Protein AF-0000000073246817 (afdb_homodimer)

Nearest PDB structures (foldseek):
  3er7-assembly1_A  TM=7.459E-01  e=1.879E-04  Exiguobacterium sibiricum 255-15
  7f11-assembly1_B  TM=6.921E-01  e=1.665E-04  Aspergillus novofumigatus
  2qiy-assembly1_B  TM=5.919E-01  e=1.767E-03  Saccharomyces cerevisiae
  2qiy-assembly1_A  TM=5.683E-01  e=2.119E-03  Saccharomyces cerevisiae
  3cnx-assembly1_A  TM=6.221E-01  e=4.126E-03  Streptomyces avermitilis

Radius of gyration: 20.11 Å; Cα contacts (8 Å, |Δi|>4): 602; chains: 2; bounding box: 60×55×41 Å

pLDDT: mean 91.91, std 15.13, range [25.8, 98.94]

Solvent-accessible surface area (backbone atoms only — not comparable to full-atom values): 16255 Å² total; per-residue (Å²): 124,82,77,72,72,47,67,65,56,51,51,49,52,52,52,57,52,50,43,71,45,48,70,82,54,52,72,64,56,46,52,58,54,36,64,52,37,31,72,79,14,41,32,24,89,87,9,47,79,46,65,89,66,54,26,53,20,40,65,32,41,44,51,54,47,56,59,46,25,67,46,34,36,50,65,41,86,36,79,74,47,72,50,69,39,73,88,75,28,34,38,40,36,35,32,47,23,30,33,33,41,70,95,40,79,43,74,74,41,56,36,34,37,45,38,31,36,46,96,89,68,24,32,39,35,40,41,29,27,28,48,57,63,66,59,51,51,47,46,20,70,74,68,64,50,47,88,57,51,52,29,72,126,125,84,77,74,72,48,67,66,57,53,51,50,52,51,52,56,51,48,44,71,46,49,69,83,53,53,72,65,58,43,52,58,54,36,64,53,36,33,72,78,14,40,33,24,90,87,10,47,79,47,66,90,66,54,26,54,21,39,66,32,40,44,52,53,48,57,59,45,27,68,46,34,36,48,65,40,87,35,79,74,47,72,49,69,39,74,90,74,28,36,36,41,37,36,32,47,22,32,33,34,41,70,94,40,78,43,75,74,41,55,34,36,37,45,35,30,35,46,94,87,67,24,32,39,34,41,41,28,27,28,48,58,60,65,59,50,51,48,47,20,71,75,68,64,51,46,86,57,52,52,28,73,126

InterPro domains:
  IPR032710 NTF2-like domain superfamily [SSF54427] (6-129)

Foldseek 3Di:
DPPPQFLVNLVVVLVVLQLPDALPDDPVSLVVSLVLADQQAWADPVACVVVVDTQGGSVSVSVVSNVCRVFKGFNFWAWPDKDDDRVQQKIKTWTQTWMDGPPDIDGGFTKMWIWGADPVNHTRYIHIHGDCVVSQVVNCVVPVDHPCNPVDD/DPPPQFLVNLVVVLVVLQLPDALPDDPVSLVVSLVLADQQAWADPVACVVVVDTQGGSVSVSVVSNVCRVFKGFNFWAWPDKDDDRVQQKIKTWTQTWMDGPPDIDGGFTKMWIWGADPVNHTRYIHIHGDCVVSQVSNCVVPVDHPCNPVDD

Secondary structure (DSSP, 8-state):
------HHHHHHHHHHHHHH--TT--HHHHHHHHTTEEEEEEEETT-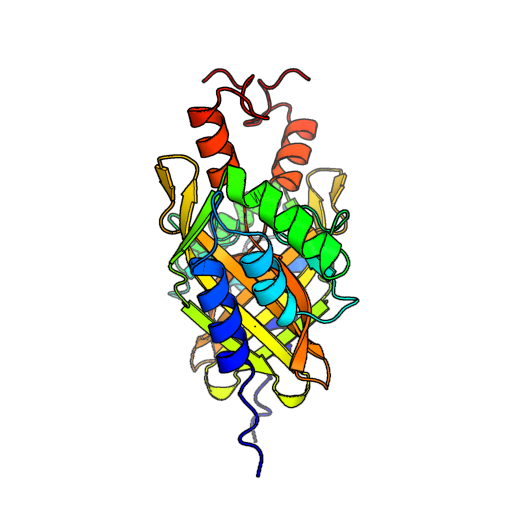GGGTTS-EEHHHHHHHHHHHHHTTEEEEE--EEEEEEETTTTEEEEEEEEEEEETTEEEEEEEEEEEEEE-TTS-EEEEEEE---HHHHHHHHHHHS-STTTT---/------HHHHHHHHHHHHHT--TT--HHHHHHHHTTEEEEEEEETT-GGGTTS-EEHHHHHHHHHHHHHTTEEEEE--EEEEEEETTTTEEEEEEEEEEEETTEEEEEEEEEEEEEE-TTS-EEEEEEE---HHHHHHHHHHHS-STTTT---

Structure (mmCIF, N/CA/C/O backbone):
data_AF-0000000073246817-model_v1
#
loop_
_entity.id
_entity.type
_entity.pdbx_description
1 polymer 'Chromosome 2, complete genome'
#
loop_
_atom_site.group_PDB
_atom_site.id
_atom_site.type_symbol
_atom_site.label_atom_id
_atom_site.label_alt_id
_atom_site.label_comp_id
_atom_site.label_asym_id
_atom_site.label_entity_id
_atom_site.label_seq_id
_atom_site.pdbx_PDB_ins_code
_atom_site.Cartn_x
_atom_site.Cartn_y
_atom_site.Cartn_z
_atom_site.occupancy
_atom_site.B_iso_or_equiv
_atom_site.auth_seq_id
_atom_site.auth_comp_id
_atom_site.auth_asym_id
_atom_site.auth_atom_id
_atom_site.pdbx_PDB_model_num
ATOM 1 N N . MET A 1 1 ? -30.891 -19.141 -4.414 1 30.67 1 MET A N 1
ATOM 2 C CA . MET A 1 1 ? -30.25 -17.844 -4.359 1 30.67 1 MET A CA 1
ATOM 3 C C . MET A 1 1 ? -28.734 -17.969 -4.41 1 30.67 1 MET A C 1
ATOM 5 O O . MET A 1 1 ? -28.125 -18.625 -3.559 1 30.67 1 MET A O 1
ATOM 9 N N . ALA A 1 2 ? -28.094 -18.094 -5.449 1 38.22 2 ALA A N 1
ATOM 10 C CA . ALA A 1 2 ? -26.688 -18.484 -5.59 1 38.22 2 ALA A CA 1
ATOM 11 C C . ALA A 1 2 ? -25.812 -17.766 -4.566 1 38.22 2 ALA A C 1
ATOM 13 O O . ALA A 1 2 ? -25.922 -16.547 -4.402 1 38.22 2 ALA A O 1
ATOM 14 N N . TYR A 1 3 ? -25.594 -18.219 -3.395 1 45.03 3 TYR A N 1
ATOM 15 C CA . TYR A 1 3 ? -24.812 -17.719 -2.277 1 45.03 3 TYR A CA 1
ATOM 16 C C . TYR A 1 3 ? -23.562 -16.984 -2.773 1 45.03 3 TYR A C 1
ATOM 18 O O . TYR A 1 3 ? -22.641 -17.609 -3.285 1 45.03 3 TYR A O 1
ATOM 26 N N . LEU A 1 4 ? -23.781 -15.75 -3.367 1 59.66 4 LEU A N 1
ATOM 27 C CA . LEU A 1 4 ? -22.766 -14.93 -4.012 1 59.66 4 LEU A CA 1
ATOM 28 C C . LEU A 1 4 ? -21.531 -14.812 -3.125 1 59.66 4 LEU A C 1
ATOM 30 O O . LEU A 1 4 ? -21.625 -14.398 -1.967 1 59.66 4 LEU A O 1
ATOM 34 N N . THR A 1 5 ? -20.547 -15.688 -3.293 1 84.81 5 THR A N 1
ATOM 35 C CA . THR A 1 5 ? -19.266 -15.648 -2.592 1 84.81 5 THR A CA 1
ATOM 36 C C . THR A 1 5 ? -18.781 -14.219 -2.432 1 84.81 5 THR A C 1
ATOM 38 O O . THR A 1 5 ? -18.812 -13.438 -3.385 1 84.81 5 THR A O 1
ATOM 41 N N . THR A 1 6 ? -18.734 -13.766 -1.125 1 93.88 6 THR A N 1
ATOM 42 C CA . THR A 1 6 ? -18.25 -12.422 -0.843 1 93.88 6 THR A CA 1
ATOM 43 C C . THR A 1 6 ? -16.906 -12.18 -1.503 1 93.88 6 THR A C 1
ATOM 45 O O . THR A 1 6 ? -16.203 -13.133 -1.867 1 93.88 6 THR A O 1
ATOM 48 N N . LEU A 1 7 ? -16.641 -11.023 -1.769 1 97.06 7 LEU A N 1
ATOM 49 C CA . LEU A 1 7 ? -15.328 -10.672 -2.295 1 97.06 7 LEU A CA 1
ATOM 50 C C . LEU A 1 7 ? -14.219 -11.172 -1.376 1 97.06 7 LEU A C 1
ATOM 52 O O . LEU A 1 7 ? -13.164 -11.609 -1.847 1 97.06 7 LEU A O 1
ATOM 56 N N . GLU A 1 8 ? -14.484 -11.133 -0.105 1 96.81 8 GLU A N 1
ATOM 57 C CA . GLU A 1 8 ? -13.523 -11.633 0.868 1 96.81 8 GLU A CA 1
ATOM 58 C C . GLU A 1 8 ? -13.234 -13.117 0.646 1 96.81 8 GLU A C 1
ATOM 60 O O . GLU A 1 8 ? -12.078 -13.539 0.638 1 96.81 8 GLU A O 1
ATOM 65 N N . ALA A 1 9 ? -14.266 -13.812 0.495 1 96.94 9 ALA A N 1
ATOM 66 C CA . ALA A 1 9 ? -14.109 -15.25 0.273 1 96.94 9 ALA A CA 1
ATOM 67 C C . ALA A 1 9 ? -13.375 -15.523 -1.033 1 96.94 9 ALA A C 1
ATOM 69 O O . ALA A 1 9 ? -12.555 -16.438 -1.109 1 96.94 9 ALA A O 1
ATOM 70 N N . ARG A 1 10 ? -13.664 -14.797 -2.029 1 97.44 10 ARG A N 1
ATOM 71 C CA . ARG A 1 10 ? -12.992 -14.953 -3.314 1 97.44 10 ARG A CA 1
ATOM 72 C C . ARG A 1 10 ? -11.5 -14.641 -3.195 1 97.44 10 ARG A C 1
ATOM 74 O O . ARG A 1 10 ? -10.664 -15.375 -3.721 1 97.44 10 ARG A O 1
ATOM 81 N N . LEU A 1 11 ? -11.211 -13.586 -2.502 1 98.38 11 LEU A N 1
ATOM 82 C CA . LEU A 1 11 ? -9.805 -13.227 -2.318 1 98.38 11 LEU A CA 1
ATOM 83 C C . LEU A 1 11 ? -9.086 -14.273 -1.475 1 98.38 11 LEU A C 1
ATOM 85 O O . LEU A 1 11 ? -7.926 -14.594 -1.735 1 98.38 11 LEU A O 1
ATOM 89 N N . ASP A 1 12 ? -9.797 -14.773 -0.484 1 97.88 12 ASP A N 1
ATOM 90 C CA . ASP A 1 12 ? -9.219 -15.836 0.332 1 97.88 12 ASP A CA 1
ATOM 91 C C . ASP A 1 12 ? -8.852 -17.047 -0.524 1 97.88 12 ASP A C 1
ATOM 93 O O . ASP A 1 12 ? -7.785 -17.641 -0.334 1 97.88 12 ASP A O 1
ATOM 97 N N . ALA A 1 13 ? -9.695 -17.375 -1.454 1 98 13 ALA A N 1
ATOM 98 C CA . ALA A 1 13 ? -9.43 -18.5 -2.342 1 98 13 ALA A CA 1
ATOM 99 C C . ALA A 1 13 ? -8.203 -18.25 -3.207 1 98 13 ALA A C 1
ATOM 101 O O . ALA A 1 13 ? -7.387 -19.141 -3.43 1 98 13 ALA A O 1
ATOM 102 N N . VAL A 1 14 ? -8.047 -17.078 -3.643 1 98.5 14 VAL A N 1
ATOM 103 C CA . VAL A 1 14 ? -6.906 -16.688 -4.469 1 98.5 14 VAL A CA 1
ATOM 104 C C . VAL A 1 14 ? -5.609 -16.859 -3.678 1 98.5 14 VAL A C 1
ATOM 106 O O . VAL A 1 14 ? -4.652 -17.453 -4.168 1 98.5 14 VAL A O 1
ATOM 109 N N . TYR A 1 15 ? -5.59 -16.344 -2.512 1 98.62 15 TYR A N 1
ATOM 110 C CA . TYR A 1 15 ? -4.371 -16.391 -1.717 1 98.62 15 TYR A CA 1
ATOM 111 C C . TYR A 1 15 ? -4.082 -17.812 -1.247 1 98.62 15 TYR A C 1
ATOM 113 O O . TYR A 1 15 ? -2.922 -18.219 -1.126 1 98.62 15 TYR A O 1
ATOM 121 N N . SER A 1 16 ? -5.145 -18.578 -0.973 1 98.38 16 SER A N 1
ATOM 122 C CA . SER A 1 16 ? -4.941 -19.984 -0.65 1 98.38 16 SER A CA 1
ATOM 123 C C . SER A 1 16 ? -4.254 -20.719 -1.795 1 98.38 16 SER A C 1
ATOM 125 O O . SER A 1 16 ? -3.34 -21.516 -1.568 1 98.38 16 SER A O 1
ATOM 127 N N . ALA A 1 17 ? -4.656 -20.469 -2.959 1 98.5 17 ALA A N 1
ATOM 128 C CA . ALA A 1 17 ? -4.016 -21.062 -4.133 1 98.5 17 ALA A CA 1
ATOM 129 C C . ALA A 1 17 ? -2.58 -20.562 -4.281 1 98.5 17 ALA A C 1
ATOM 131 O O . ALA A 1 17 ? -1.673 -21.344 -4.574 1 98.5 17 ALA A O 1
ATOM 132 N N . LEU A 1 18 ? -2.377 -19.312 -4.062 1 98.56 18 LEU A N 1
ATOM 133 C CA . LEU A 1 18 ? -1.049 -18.719 -4.199 1 98.56 18 LEU A CA 1
ATOM 134 C C . LEU A 1 18 ? -0.068 -19.359 -3.221 1 98.56 18 LEU A C 1
ATOM 136 O O . LEU A 1 18 ? 1.097 -19.578 -3.559 1 98.56 18 LEU A O 1
ATOM 140 N N . GLU A 1 19 ? -0.487 -19.656 -2.061 1 98.25 19 GLU A N 1
ATOM 141 C CA . GLU A 1 19 ? 0.352 -20.234 -1.015 1 98.25 19 GLU A CA 1
ATOM 142 C C . GLU A 1 19 ? 0.849 -21.625 -1.408 1 98.25 19 GLU A C 1
ATOM 144 O O . GLU A 1 19 ? 1.835 -22.125 -0.856 1 98.25 19 GLU A O 1
ATOM 149 N N . THR A 1 20 ? 0.162 -22.219 -2.352 1 97.81 20 THR A N 1
ATOM 150 C CA . THR A 1 20 ? 0.547 -23.562 -2.744 1 97.81 20 THR A CA 1
ATOM 151 C C . THR A 1 20 ? 1.563 -23.531 -3.883 1 97.81 20 THR A C 1
ATOM 153 O O . THR A 1 20 ? 2.168 -24.547 -4.215 1 97.81 20 THR A O 1
ATOM 156 N N . LEU A 1 21 ? 1.771 -22.406 -4.43 1 98.12 21 LEU A N 1
ATOM 157 C CA . LEU A 1 21 ? 2.656 -22.312 -5.586 1 98.12 21 LEU A CA 1
ATOM 158 C C . LEU A 1 21 ? 4.102 -22.109 -5.145 1 98.12 21 LEU A C 1
ATOM 160 O O . LEU A 1 21 ? 4.363 -21.422 -4.16 1 98.12 21 LEU A O 1
ATOM 164 N N . GLY A 1 22 ? 4.961 -22.688 -5.875 1 95.31 22 GLY A N 1
ATOM 165 C CA . GLY A 1 22 ? 6.398 -22.562 -5.699 1 95.31 22 GLY A CA 1
ATOM 166 C C . GLY A 1 22 ? 7.176 -22.781 -6.984 1 95.31 22 GLY A C 1
ATOM 167 O O . GLY A 1 22 ? 6.586 -22.906 -8.062 1 95.31 22 GLY A O 1
ATOM 168 N N . PRO A 1 23 ? 8.477 -22.75 -6.82 1 91.69 23 PRO A N 1
ATOM 169 C CA . PRO A 1 23 ? 9.328 -22.891 -8 1 91.69 23 PRO A CA 1
ATOM 170 C C . PRO A 1 23 ? 9.148 -24.25 -8.695 1 91.69 23 PRO A C 1
ATOM 172 O O . PRO A 1 23 ? 9.398 -24.359 -9.898 1 91.69 23 PRO A O 1
ATOM 175 N N . ASP A 1 24 ? 8.68 -25.234 -7.996 1 94.44 24 ASP A N 1
ATOM 176 C CA . ASP A 1 24 ? 8.578 -26.578 -8.539 1 94.44 24 ASP A CA 1
ATOM 177 C C . ASP A 1 24 ? 7.145 -26.906 -8.953 1 94.44 24 ASP A C 1
ATOM 179 O O . ASP A 1 24 ? 6.828 -28.047 -9.273 1 94.44 24 ASP A O 1
ATOM 183 N N . SER A 1 25 ? 6.344 -25.906 -8.938 1 97.38 25 SER A N 1
ATOM 184 C CA . SER A 1 25 ? 4.957 -26.141 -9.32 1 97.38 25 SER A CA 1
ATOM 185 C C . SER A 1 25 ? 4.84 -26.484 -10.805 1 97.38 25 SER A C 1
ATOM 187 O O . SER A 1 25 ? 5.625 -26 -11.625 1 97.38 25 SER A O 1
ATOM 189 N N . LEU A 1 26 ? 3.803 -27.25 -11.125 1 97.44 26 LEU A N 1
ATOM 190 C CA . LEU A 1 26 ? 3.564 -27.672 -12.5 1 97.44 26 LEU A CA 1
ATOM 191 C C . LEU A 1 26 ? 2.822 -26.594 -13.281 1 97.44 26 LEU A C 1
ATOM 193 O O . LEU A 1 26 ? 2.156 -25.75 -12.688 1 97.44 26 LEU A O 1
ATOM 197 N N . ALA A 1 27 ? 2.896 -26.719 -14.562 1 97 27 ALA A N 1
ATOM 198 C CA . ALA A 1 27 ? 2.223 -25.766 -15.445 1 97 27 ALA A CA 1
ATOM 199 C C . ALA A 1 27 ? 0.727 -25.703 -15.156 1 97 27 ALA A C 1
ATOM 201 O O . ALA A 1 27 ? 0.122 -24.641 -15.164 1 97 27 ALA A O 1
ATOM 202 N N . GLU A 1 28 ? 0.199 -26.812 -14.875 1 97.81 28 GLU A N 1
ATOM 203 C CA . GLU A 1 28 ? -1.232 -26.906 -14.609 1 97.81 28 GLU A CA 1
ATOM 204 C C . GLU A 1 28 ? -1.616 -26.125 -13.359 1 97.81 28 GLU A C 1
ATOM 206 O O . GLU A 1 28 ? -2.711 -25.562 -13.281 1 97.81 28 GLU A O 1
ATOM 211 N N . ASP A 1 29 ? -0.739 -26.156 -12.375 1 98.38 29 ASP A N 1
ATOM 212 C CA . ASP A 1 29 ? -1 -25.406 -11.148 1 98.38 29 ASP A CA 1
ATOM 213 C C . ASP A 1 29 ? -1.133 -23.922 -11.438 1 98.38 29 ASP A C 1
ATOM 215 O O . ASP A 1 29 ? -1.986 -23.25 -10.859 1 98.38 29 ASP A O 1
ATOM 219 N N . PHE A 1 30 ? -0.32 -23.438 -12.352 1 98.44 30 PHE A N 1
ATOM 220 C CA . PHE A 1 30 ? -0.353 -22.031 -12.711 1 98.44 30 PHE A CA 1
ATOM 221 C C . PHE A 1 30 ? -1.614 -21.703 -13.5 1 98.44 30 PHE A C 1
ATOM 223 O O . PHE A 1 30 ? -2.205 -20.625 -13.32 1 98.44 30 PHE A O 1
ATOM 230 N N . VAL A 1 31 ? -1.975 -22.562 -14.344 1 98.38 31 VAL A N 1
ATOM 231 C CA . VAL A 1 31 ? -3.203 -22.375 -15.109 1 98.38 31 VAL A CA 1
ATOM 232 C C . VAL A 1 31 ? -4.398 -22.312 -14.164 1 98.38 31 VAL A C 1
ATOM 234 O O . VAL A 1 31 ? -5.285 -21.469 -14.32 1 98.38 31 VAL A O 1
ATOM 237 N N . ASN A 1 32 ? -4.41 -23.219 -13.211 1 98.38 32 ASN A N 1
ATOM 238 C CA . ASN A 1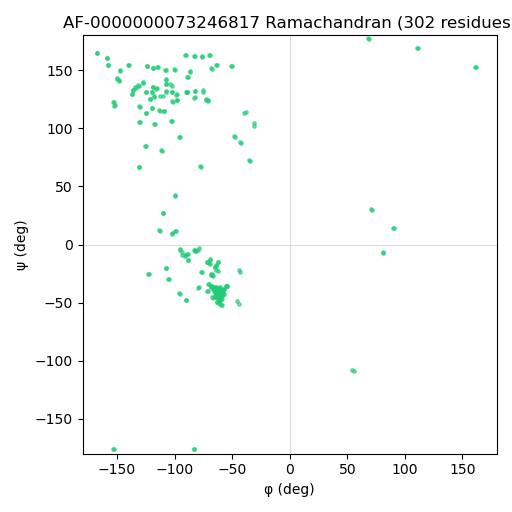 32 ? -5.473 -23.219 -12.211 1 98.38 32 ASN A CA 1
ATOM 239 C C . ASN A 1 32 ? -5.512 -21.906 -11.43 1 98.38 32 ASN A C 1
ATOM 241 O O . ASN A 1 32 ? -6.586 -21.359 -11.188 1 98.38 32 ASN A O 1
ATOM 245 N N . PHE A 1 33 ? -4.371 -21.484 -11.055 1 98.81 33 PHE A N 1
ATOM 246 C CA . PHE A 1 33 ? -4.309 -20.219 -10.352 1 98.81 33 PHE A CA 1
ATOM 247 C C . PHE A 1 33 ? -4.824 -19.078 -11.242 1 98.81 33 PHE A C 1
ATOM 249 O O . PHE A 1 33 ? -5.613 -18.25 -10.797 1 98.81 33 PHE A O 1
ATOM 256 N N . ALA A 1 34 ? -4.391 -19.062 -12.445 1 98.75 34 ALA A N 1
ATOM 257 C CA . ALA A 1 34 ? -4.75 -18 -13.383 1 98.75 34 ALA A CA 1
ATOM 258 C C . ALA A 1 34 ? -6.25 -18 -13.664 1 98.75 34 ALA A C 1
ATOM 260 O O . ALA A 1 34 ? -6.801 -17 -14.141 1 98.75 34 ALA A O 1
ATOM 261 N N . SER A 1 35 ? -6.902 -19.062 -13.383 1 98.5 35 SER A N 1
ATOM 262 C CA . SER A 1 35 ? -8.328 -19.188 -13.648 1 98.5 35 SER A CA 1
ATOM 263 C C . SER A 1 35 ? -9.148 -18.281 -12.727 1 98.5 35 SER A C 1
ATOM 265 O O . SER A 1 35 ? -10.328 -18.047 -12.969 1 98.5 35 SER A O 1
ATOM 267 N N . PHE A 1 36 ? -8.57 -17.797 -11.648 1 98.75 36 PHE A N 1
ATOM 268 C CA . PHE A 1 36 ? -9.227 -16.828 -10.789 1 98.75 36 PHE A CA 1
ATOM 269 C C . PHE A 1 36 ? -9.305 -15.461 -11.469 1 98.75 36 PHE A C 1
ATOM 271 O O . PHE A 1 36 ? -10.039 -14.578 -11.023 1 98.75 36 PHE A O 1
ATOM 278 N N . PHE A 1 37 ? -8.531 -15.258 -12.555 1 98.81 37 PHE A N 1
ATOM 279 C CA . PHE A 1 37 ? -8.375 -13.969 -13.219 1 98.81 37 PHE A CA 1
ATOM 280 C C . PHE A 1 37 ? -9.094 -13.961 -14.555 1 98.81 37 PHE A C 1
ATOM 282 O O . PHE A 1 37 ? -9.242 -15.008 -15.195 1 98.81 37 PHE A O 1
ATOM 289 N N . SER A 1 38 ? -9.555 -12.82 -14.953 1 98.69 38 SER A N 1
ATOM 290 C CA . SER A 1 38 ? -10.133 -12.648 -16.281 1 98.69 38 SER A CA 1
ATOM 291 C C . SER A 1 38 ? -9.055 -12.75 -17.359 1 98.69 38 SER A C 1
ATOM 293 O O . SER A 1 38 ? -7.867 -12.586 -17.078 1 98.69 38 SER A O 1
ATOM 295 N N . GLU A 1 39 ? -9.414 -12.945 -18.562 1 98.25 39 GLU A N 1
ATOM 296 C CA . GLU A 1 39 ? -8.484 -13.117 -19.672 1 98.25 39 GLU A CA 1
ATOM 297 C C . GLU A 1 39 ? -7.727 -11.82 -19.969 1 98.25 39 GLU A C 1
ATOM 299 O O . GLU A 1 39 ? -6.59 -11.859 -20.438 1 98.25 39 GLU A O 1
ATOM 304 N N . ASP A 1 40 ? -8.336 -10.703 -19.625 1 97.94 40 ASP A N 1
ATOM 305 C CA . ASP A 1 40 ? -7.719 -9.398 -19.891 1 97.94 40 ASP A CA 1
ATOM 306 C C . ASP A 1 40 ? -7.285 -8.727 -18.594 1 97.94 40 ASP A C 1
ATOM 308 O O . ASP A 1 40 ? -7.309 -7.5 -18.484 1 97.94 40 ASP A O 1
ATOM 312 N N . CYS A 1 41 ? -7.008 -9.508 -17.609 1 98.75 41 CYS A N 1
ATOM 313 C CA . CYS A 1 41 ? -6.625 -8.969 -16.312 1 98.75 41 CYS A CA 1
ATOM 314 C C . CYS A 1 41 ? -5.316 -8.195 -16.406 1 98.75 41 CYS A C 1
ATOM 316 O O . CYS A 1 41 ? -4.543 -8.391 -17.344 1 98.75 41 CYS A O 1
ATOM 318 N N . ILE A 1 42 ? -5.129 -7.246 -15.492 1 98.81 42 ILE A N 1
ATOM 319 C CA . ILE A 1 42 ? -3.885 -6.52 -15.273 1 98.81 42 ILE A CA 1
ATOM 320 C C . ILE A 1 42 ? -3.418 -6.727 -13.828 1 98.81 42 ILE A C 1
ATOM 322 O O . ILE A 1 42 ? -4.176 -6.492 -12.891 1 98.81 42 ILE A O 1
ATOM 326 N N . ALA A 1 43 ? -2.172 -7.203 -13.688 1 98.75 43 ALA A N 1
ATOM 327 C CA . ALA A 1 43 ? -1.672 -7.5 -12.352 1 98.75 43 ALA A CA 1
ATOM 328 C C . ALA A 1 43 ? -0.292 -6.887 -12.133 1 98.75 43 ALA A C 1
ATOM 330 O O . ALA A 1 43 ? 0.55 -6.898 -13.031 1 98.75 43 ALA A O 1
ATOM 331 N N . TYR A 1 44 ? -0.124 -6.305 -10.961 1 97.94 44 TYR A N 1
ATOM 332 C CA . TYR A 1 44 ? 1.146 -5.742 -10.516 1 97.94 44 TYR A CA 1
ATOM 333 C C . TYR A 1 44 ? 1.736 -6.566 -9.375 1 97.94 44 TYR A C 1
ATOM 335 O O . TYR A 1 44 ? 1.714 -6.145 -8.219 1 97.94 44 TYR A O 1
ATOM 343 N N . LEU A 1 45 ? 2.371 -7.648 -9.711 1 95.88 45 LEU A N 1
ATOM 344 C CA . LEU A 1 45 ? 2.766 -8.664 -8.742 1 95.88 45 LEU A CA 1
ATOM 345 C C . LEU A 1 45 ? 3.986 -8.211 -7.945 1 95.88 45 LEU A C 1
ATOM 347 O O . LEU A 1 45 ? 4.223 -8.688 -6.836 1 95.88 45 LEU A O 1
ATOM 351 N N . ARG A 1 46 ? 4.785 -7.328 -8.453 1 92.69 46 ARG A N 1
ATOM 352 C CA . ARG A 1 46 ? 5.973 -6.832 -7.762 1 92.69 46 ARG A CA 1
ATOM 353 C C . ARG A 1 46 ? 5.672 -5.535 -7.02 1 92.69 46 ARG A C 1
ATOM 355 O O . ARG A 1 46 ? 6.535 -5 -6.32 1 92.69 46 ARG A O 1
ATOM 362 N N . GLY A 1 47 ? 4.496 -5.094 -7.199 1 94.75 47 GLY A N 1
ATOM 363 C CA . GLY A 1 47 ? 4.098 -3.854 -6.555 1 94.75 47 GLY A CA 1
ATOM 364 C C . GLY A 1 47 ? 3.906 -2.709 -7.531 1 94.75 47 GLY A C 1
ATOM 365 O O . GLY A 1 47 ? 4.375 -2.773 -8.672 1 94.75 47 GLY A O 1
ATOM 366 N N . MET A 1 48 ? 3.361 -1.661 -7.09 1 95.19 48 MET A N 1
ATOM 367 C CA . MET A 1 48 ? 2.982 -0.517 -7.914 1 95.19 48 MET A CA 1
ATOM 368 C C . MET A 1 48 ? 4.184 0.386 -8.172 1 95.19 48 MET A C 1
ATOM 370 O O . MET A 1 48 ? 4.086 1.346 -8.938 1 95.19 48 MET A O 1
ATOM 374 N N . ARG A 1 49 ? 5.242 0.025 -7.523 1 89.38 49 ARG A N 1
ATOM 375 C CA . ARG A 1 49 ? 6.488 0.656 -7.957 1 89.38 49 ARG A CA 1
ATOM 376 C C . ARG A 1 49 ? 6.723 0.437 -9.445 1 89.38 49 ARG A C 1
ATOM 378 O O . ARG A 1 49 ? 7.234 1.322 -10.133 1 89.38 49 ARG A O 1
ATOM 385 N N . ASP A 1 50 ? 6.344 -0.693 -9.914 1 90.88 50 ASP A N 1
ATOM 386 C CA . ASP A 1 50 ? 6.52 -1.083 -11.312 1 90.88 50 ASP A CA 1
ATOM 387 C C . ASP A 1 50 ? 5.227 -0.897 -12.102 1 90.88 50 ASP A C 1
ATOM 389 O O . ASP A 1 50 ? 4.859 -1.748 -12.914 1 90.88 50 ASP A O 1
ATOM 393 N N . HIS A 1 51 ? 4.539 0.165 -11.875 1 93.94 51 HIS A N 1
ATOM 394 C CA . HIS A 1 51 ? 3.229 0.414 -12.461 1 93.94 51 HIS A CA 1
ATOM 395 C C . HIS A 1 51 ? 3.309 0.484 -13.984 1 93.94 51 HIS A C 1
ATOM 397 O O . HIS A 1 51 ? 2.295 0.348 -14.672 1 93.94 51 HIS A O 1
ATOM 403 N N . LYS A 1 52 ? 4.484 0.631 -14.539 1 94.12 52 LYS A N 1
ATOM 404 C CA . LYS A 1 52 ? 4.621 0.777 -15.984 1 94.12 52 LYS A CA 1
ATOM 405 C C . LYS A 1 52 ? 4.746 -0.584 -16.672 1 94.12 52 LYS A C 1
ATOM 407 O O . LYS A 1 52 ? 4.629 -0.686 -17.891 1 94.12 52 LYS A O 1
ATOM 412 N N . THR A 1 53 ? 4.988 -1.596 -15.883 1 94.69 53 THR A N 1
ATOM 413 C CA . THR A 1 53 ? 5.219 -2.908 -16.484 1 94.69 53 THR A CA 1
ATOM 414 C C . THR A 1 53 ? 4.363 -3.971 -15.789 1 94.69 53 THR A C 1
ATOM 416 O O . THR A 1 53 ? 4.891 -4.918 -15.211 1 94.69 53 THR A O 1
ATOM 419 N N . PRO A 1 54 ? 3.105 -3.906 -15.922 1 97.44 54 PRO A N 1
ATOM 420 C CA . PRO A 1 54 ? 2.219 -4.918 -15.344 1 97.44 54 PRO A CA 1
ATOM 421 C C . PRO A 1 54 ? 2.209 -6.219 -16.141 1 97.44 54 PRO A C 1
ATOM 423 O O . PRO A 1 54 ? 2.746 -6.273 -17.25 1 97.44 54 PRO A O 1
ATOM 426 N N . ALA A 1 55 ? 1.732 -7.293 -15.5 1 98.06 55 ALA A N 1
ATOM 427 C CA . ALA A 1 55 ? 1.336 -8.492 -16.219 1 98.06 55 ALA A CA 1
ATOM 428 C C . ALA A 1 55 ? -0.009 -8.297 -16.922 1 98.06 55 ALA A C 1
ATOM 430 O O . ALA A 1 55 ? -0.969 -7.828 -16.297 1 98.06 55 ALA A O 1
ATOM 431 N N . PHE A 1 56 ? -0.082 -8.68 -18.156 1 98.31 56 PHE A N 1
ATOM 432 C CA . PHE A 1 56 ? -1.323 -8.562 -18.922 1 98.31 56 PHE A CA 1
ATOM 433 C C . PHE A 1 56 ? -1.889 -9.938 -19.25 1 98.31 56 PHE A C 1
ATOM 435 O O . PHE A 1 56 ? -1.184 -10.797 -19.781 1 98.31 56 PHE A O 1
ATOM 442 N N . GLY A 1 57 ? -3.105 -10.086 -18.922 1 98.56 57 GLY A N 1
ATOM 443 C CA . GLY A 1 57 ? -3.777 -11.344 -19.203 1 98.56 57 GLY A CA 1
ATOM 444 C C . GLY A 1 57 ? -3.26 -12.508 -18.375 1 98.56 57 GLY A C 1
ATOM 445 O O . GLY A 1 57 ? -2.316 -12.344 -17.609 1 98.56 57 GLY A O 1
ATOM 446 N N . ARG A 1 58 ? -3.859 -13.609 -18.562 1 98.62 58 ARG A N 1
ATOM 447 C CA . ARG A 1 58 ? -3.516 -14.797 -17.781 1 98.62 58 ARG A CA 1
ATOM 448 C C . ARG A 1 58 ? -2.109 -15.289 -18.125 1 98.62 58 ARG A C 1
ATOM 450 O O . ARG A 1 58 ? -1.366 -15.719 -17.234 1 98.62 58 ARG A O 1
ATOM 457 N N . GLN A 1 59 ? -1.748 -15.188 -19.344 1 98.25 59 GLN A N 1
ATOM 458 C CA . GLN A 1 59 ? -0.417 -15.633 -19.75 1 98.25 59 GLN A CA 1
ATOM 459 C C . GLN A 1 59 ? 0.665 -14.742 -19.141 1 98.25 59 GLN A C 1
ATOM 461 O O . GLN A 1 59 ? 1.681 -15.242 -18.641 1 98.25 59 GLN A O 1
ATOM 466 N N . GLY A 1 60 ? 0.382 -13.438 -19.25 1 98.38 60 GLY A N 1
ATOM 467 C CA . GLY A 1 60 ? 1.317 -12.531 -18.594 1 98.38 60 GLY A CA 1
ATOM 468 C C . GLY A 1 60 ? 1.423 -12.758 -17.109 1 98.38 60 GLY A C 1
ATOM 469 O O . GLY A 1 60 ? 2.518 -12.703 -16.547 1 98.38 60 GLY A O 1
ATOM 470 N N . LEU A 1 61 ? 0.33 -13.031 -16.5 1 98.69 61 LEU A N 1
ATOM 471 C CA . LEU A 1 61 ? 0.274 -13.32 -15.078 1 98.69 61 LEU A CA 1
ATOM 472 C C . LEU A 1 61 ? 1.104 -14.555 -14.742 1 98.69 61 LEU A C 1
ATOM 474 O O . LEU A 1 61 ? 1.906 -14.531 -13.805 1 98.69 61 LEU A O 1
ATOM 478 N N . ILE A 1 62 ? 0.884 -15.594 -15.469 1 98.5 62 ILE A N 1
ATOM 479 C CA . ILE A 1 62 ? 1.601 -16.844 -15.234 1 98.5 62 ILE A CA 1
ATOM 480 C C . ILE A 1 62 ? 3.102 -16.625 -15.406 1 98.5 62 ILE A C 1
ATOM 482 O O . ILE A 1 62 ? 3.896 -17.031 -14.555 1 98.5 62 ILE A O 1
ATOM 486 N N . HIS A 1 63 ? 3.463 -15.953 -16.438 1 98 63 HIS A N 1
ATOM 487 C CA . HIS A 1 63 ? 4.867 -15.688 -16.719 1 98 63 HIS A CA 1
ATOM 488 C C . HIS A 1 63 ? 5.523 -14.914 -15.57 1 98 63 HIS A C 1
ATOM 490 O O . HIS A 1 63 ? 6.586 -15.305 -15.086 1 98 63 HIS A O 1
ATOM 496 N N . ASP A 1 64 ? 4.945 -13.852 -15.18 1 97.38 64 ASP A N 1
ATOM 497 C CA . ASP A 1 64 ? 5.508 -13.023 -14.125 1 97.38 64 ASP A CA 1
ATOM 498 C C . ASP A 1 64 ? 5.57 -13.789 -12.805 1 97.38 64 ASP A C 1
ATOM 500 O O . ASP A 1 64 ? 6.535 -13.664 -12.047 1 97.38 64 ASP A O 1
ATOM 504 N N . LEU A 1 65 ? 4.527 -14.539 -12.531 1 98 65 LEU A N 1
ATOM 505 C CA . LEU A 1 65 ? 4.488 -15.312 -11.297 1 98 65 LEU A CA 1
ATOM 506 C C . LEU A 1 65 ? 5.59 -16.359 -11.281 1 98 65 LEU A C 1
ATOM 508 O O . LEU A 1 65 ? 6.277 -16.531 -10.266 1 98 65 LEU A O 1
ATOM 512 N N . GLN A 1 66 ? 5.75 -17.047 -12.352 1 97.5 66 GLN A N 1
ATOM 513 C CA . GLN A 1 66 ? 6.812 -18.047 -12.453 1 97.5 66 GLN A CA 1
ATOM 514 C C . GLN A 1 66 ? 8.18 -17.406 -12.203 1 97.5 66 GLN A C 1
ATOM 516 O O . GLN A 1 66 ? 9.016 -17.984 -11.5 1 97.5 66 GLN A O 1
ATOM 521 N N . ASN A 1 67 ? 8.406 -16.297 -12.75 1 95.38 67 ASN A N 1
ATOM 522 C CA . ASN A 1 67 ? 9.664 -15.594 -12.547 1 95.38 67 ASN A CA 1
ATOM 523 C C . ASN A 1 67 ? 9.859 -15.203 -11.086 1 95.38 67 ASN A C 1
ATOM 525 O O . ASN A 1 67 ? 10.953 -15.367 -10.539 1 95.38 67 ASN A O 1
ATOM 529 N N . LEU A 1 68 ? 8.875 -14.711 -10.477 1 95.88 68 LEU A N 1
ATOM 530 C CA . LEU A 1 68 ? 8.953 -14.281 -9.086 1 95.88 68 LEU A CA 1
ATOM 531 C C . LEU A 1 68 ? 9.242 -15.461 -8.164 1 95.88 68 LEU A C 1
ATOM 533 O O . LEU A 1 68 ? 10.023 -15.336 -7.215 1 95.88 68 LEU A O 1
ATOM 537 N N . LEU A 1 69 ? 8.625 -16.547 -8.484 1 96.75 69 LEU A N 1
ATOM 538 C CA . LEU A 1 69 ? 8.688 -17.703 -7.602 1 96.75 69 LEU A CA 1
ATOM 539 C C . LEU A 1 69 ? 10.094 -18.312 -7.594 1 96.75 69 LEU A C 1
ATOM 541 O O . LEU A 1 69 ? 10.43 -19.109 -6.711 1 96.75 69 LEU A O 1
ATOM 545 N N . GLN A 1 70 ? 10.898 -17.922 -8.492 1 93.06 70 GLN A N 1
ATOM 546 C CA . GLN A 1 70 ? 12.281 -18.391 -8.5 1 93.06 70 GLN A CA 1
ATOM 547 C C . GLN A 1 70 ? 13.055 -17.828 -7.305 1 93.06 70 GLN A C 1
ATOM 549 O O . GLN A 1 70 ? 14.008 -18.453 -6.832 1 93.06 70 GLN A O 1
ATOM 554 N N . SER A 1 71 ? 12.625 -16.719 -6.797 1 93.25 71 SER A N 1
ATOM 555 C CA . SER A 1 71 ? 13.398 -16.062 -5.738 1 93.25 71 SER A CA 1
ATOM 556 C C . SER A 1 71 ? 12.555 -15.883 -4.48 1 93.25 71 SER A C 1
ATOM 558 O O . SER A 1 71 ? 13.102 -15.75 -3.381 1 93.25 71 SER A O 1
ATOM 560 N N . GLN A 1 72 ? 11.258 -15.82 -4.668 1 95.5 72 GLN A N 1
ATOM 561 C CA . GLN A 1 72 ? 10.406 -15.523 -3.523 1 95.5 72 GLN A CA 1
ATOM 562 C C . GLN A 1 72 ? 9.047 -16.203 -3.66 1 95.5 72 GLN A C 1
ATOM 564 O O . GLN A 1 72 ? 8.516 -16.328 -4.766 1 95.5 72 GLN A O 1
ATOM 569 N N . HIS A 1 73 ? 8.523 -16.719 -2.57 1 95.94 73 HIS A N 1
ATOM 570 C CA . HIS A 1 73 ? 7.156 -17.219 -2.609 1 95.94 73 HIS A CA 1
ATOM 571 C C . HIS A 1 73 ? 6.457 -17.031 -1.271 1 95.94 73 HIS A C 1
ATOM 573 O O . HIS A 1 73 ? 7.105 -16.984 -0.224 1 95.94 73 HIS A O 1
ATOM 579 N N . LEU A 1 74 ? 5.207 -16.859 -1.329 1 98.06 74 LEU A N 1
ATOM 580 C CA . LEU A 1 74 ? 4.348 -16.641 -0.172 1 98.06 74 LEU A CA 1
ATOM 581 C C . LEU A 1 74 ? 4.199 -17.922 0.649 1 98.06 74 LEU A C 1
ATOM 583 O O . LEU A 1 74 ? 3.801 -18.953 0.119 1 98.06 74 LEU A O 1
ATOM 587 N N . LYS A 1 75 ? 4.523 -17.828 1.873 1 97.88 75 LYS A N 1
ATOM 588 C CA . LYS A 1 75 ? 4.359 -18.969 2.77 1 97.88 75 LYS A CA 1
ATOM 589 C C . LYS A 1 75 ? 3.043 -18.891 3.535 1 97.88 75 LYS A C 1
ATOM 591 O O . LYS A 1 75 ? 2.367 -19.891 3.729 1 97.88 75 LYS A O 1
ATOM 596 N N . LYS A 1 76 ? 2.771 -17.656 3.965 1 98.38 76 LYS A N 1
ATOM 597 C CA . LYS A 1 76 ? 1.563 -17.484 4.766 1 98.38 76 LYS A CA 1
ATOM 598 C C . LYS A 1 76 ? 1.022 -16.062 4.637 1 98.38 76 LYS A C 1
ATOM 600 O O . LYS A 1 76 ? 1.745 -15.094 4.875 1 98.38 76 LYS A O 1
ATOM 605 N N . ARG A 1 77 ? -0.201 -16.031 4.211 1 98.69 77 ARG A N 1
ATOM 606 C CA . ARG A 1 77 ? -0.928 -14.766 4.23 1 98.69 77 ARG A CA 1
ATOM 607 C C . ARG A 1 77 ? -1.507 -14.484 5.613 1 98.69 77 ARG A C 1
ATOM 609 O O . ARG A 1 77 ? -2.088 -15.375 6.238 1 98.69 77 ARG A O 1
ATOM 616 N N . ARG A 1 78 ? -1.324 -13.32 6.129 1 98.69 78 ARG A N 1
ATOM 617 C CA . ARG A 1 78 ? -1.965 -12.859 7.355 1 98.69 78 ARG A CA 1
ATOM 618 C C . ARG A 1 78 ? -2.713 -11.555 7.125 1 98.69 78 ARG A C 1
ATOM 620 O O . ARG A 1 78 ? -2.094 -10.508 6.918 1 98.69 78 ARG A O 1
ATOM 627 N N . VAL A 1 79 ? -3.98 -11.602 7.223 1 98.69 79 VAL A N 1
ATOM 628 C CA . VAL A 1 79 ? -4.812 -10.422 7.004 1 98.69 79 VAL A CA 1
ATOM 629 C C . VAL A 1 79 ? -4.859 -9.578 8.281 1 98.69 79 VAL A C 1
ATOM 631 O O . VAL A 1 79 ? -5.145 -10.094 9.359 1 98.69 79 VAL A O 1
ATOM 634 N N . ILE A 1 80 ? -4.543 -8.32 8.172 1 98.44 80 ILE A N 1
ATOM 635 C CA . ILE A 1 80 ? -4.668 -7.371 9.273 1 98.44 80 ILE A CA 1
ATOM 636 C C . ILE A 1 80 ? -6.051 -6.723 9.242 1 98.44 80 ILE A C 1
ATOM 638 O O . ILE A 1 80 ? -6.734 -6.656 10.266 1 98.44 80 ILE A O 1
ATOM 642 N N . SER A 1 81 ? -6.449 -6.266 8.094 1 98 81 SER A N 1
ATOM 643 C CA . SER A 1 81 ? -7.766 -5.676 7.875 1 98 81 SER A CA 1
ATOM 644 C C . SER A 1 81 ? -8.156 -5.727 6.402 1 98 81 SER A C 1
ATOM 646 O O . SER A 1 81 ? -7.297 -5.812 5.527 1 98 81 SER A O 1
ATOM 648 N N . GLN A 1 82 ? -9.438 -5.719 6.215 1 97.56 82 GLN A N 1
ATOM 649 C CA . GLN A 1 82 ? -9.969 -5.738 4.855 1 97.56 82 GLN A CA 1
ATOM 650 C C . GLN A 1 82 ? -11.312 -5.027 4.781 1 97.56 82 GLN A C 1
ATOM 652 O O . GLN A 1 82 ? -12.094 -5.062 5.734 1 97.56 82 GLN A O 1
ATOM 657 N N . VAL A 1 83 ? -11.531 -4.344 3.707 1 97.56 83 VAL A N 1
ATOM 658 C CA . VAL A 1 83 ? -12.805 -3.695 3.436 1 97.56 83 VAL A CA 1
ATOM 659 C C . VAL A 1 83 ? -13.211 -3.934 1.981 1 97.56 83 VAL A C 1
ATOM 661 O O . VAL A 1 83 ? -12.391 -3.785 1.071 1 97.56 83 VAL A O 1
ATOM 664 N N . ALA A 1 84 ? -14.477 -4.32 1.832 1 96.62 84 ALA A N 1
ATOM 665 C CA . ALA A 1 84 ? -14.969 -4.629 0.493 1 96.62 84 ALA A CA 1
ATOM 666 C C . ALA A 1 84 ? -16.109 -3.699 0.103 1 96.62 84 ALA A C 1
ATOM 668 O O . ALA A 1 84 ? -16.922 -3.318 0.947 1 96.62 84 ALA A O 1
ATOM 669 N N . ASN A 1 85 ? -16.062 -3.23 -1.059 1 95.69 85 ASN A N 1
ATOM 670 C CA . ASN A 1 85 ? -17.25 -2.711 -1.754 1 95.69 85 ASN A CA 1
ATOM 671 C C . ASN A 1 85 ? -17.875 -3.768 -2.654 1 95.69 85 ASN A C 1
ATOM 673 O O . ASN A 1 85 ? -17.516 -3.883 -3.828 1 95.69 85 ASN A O 1
ATOM 677 N N . GLU A 1 86 ? -18.812 -4.484 -2.133 1 94.56 86 GLU A N 1
ATOM 678 C CA . GLU A 1 86 ? -19.406 -5.617 -2.842 1 94.56 86 GLU A CA 1
ATOM 679 C C . GLU A 1 86 ? -20.078 -5.168 -4.129 1 94.56 86 GLU A C 1
ATOM 681 O O . GLU A 1 86 ? -19.953 -5.824 -5.168 1 94.56 86 GLU A O 1
ATOM 686 N N . GLN A 1 87 ? -20.719 -4.082 -4.023 1 92.62 87 GLN A N 1
ATOM 687 C CA . GLN A 1 87 ? -21.438 -3.59 -5.195 1 92.62 87 GLN A CA 1
ATOM 688 C C . GLN A 1 87 ? -20.469 -3.166 -6.297 1 92.62 87 GLN A C 1
ATOM 690 O O . GLN A 1 87 ? -20.719 -3.404 -7.48 1 92.62 87 GLN A O 1
ATOM 695 N N . GLY A 1 88 ? -19.359 -2.619 -5.918 1 94.56 88 GLY A N 1
ATOM 696 C CA . GLY A 1 88 ? -18.391 -2.135 -6.887 1 94.56 88 GLY A CA 1
ATOM 697 C C . GLY A 1 88 ? -17.391 -3.193 -7.312 1 94.56 88 GLY A C 1
ATOM 698 O O . GLY A 1 88 ? -16.609 -2.977 -8.242 1 94.56 88 GLY A O 1
ATOM 699 N N . GLY A 1 89 ? -17.422 -4.312 -6.664 1 97.12 89 GLY A N 1
ATOM 700 C CA . GLY A 1 89 ? -16.531 -5.406 -7.004 1 97.12 89 GLY A CA 1
ATOM 701 C C . GLY A 1 89 ? -15.094 -5.141 -6.625 1 97.12 89 GLY A C 1
ATOM 702 O O . GLY A 1 89 ? -14.172 -5.555 -7.336 1 97.12 89 GLY A O 1
ATOM 703 N N . GLN A 1 90 ? -14.867 -4.391 -5.613 1 98.31 90 GLN A N 1
ATOM 704 C CA . GLN A 1 90 ? -13.508 -4.047 -5.223 1 98.31 90 GLN A CA 1
ATOM 705 C C . GLN A 1 90 ? -13.258 -4.367 -3.75 1 98.31 90 GLN A C 1
ATOM 707 O O . GLN A 1 90 ? -14.133 -4.141 -2.906 1 98.31 90 GLN A O 1
ATOM 712 N N . ILE A 1 91 ? -12.078 -4.887 -3.453 1 98.5 91 ILE A N 1
ATOM 713 C CA . ILE A 1 91 ? -11.703 -5.184 -2.074 1 98.5 91 ILE A CA 1
ATOM 714 C C . ILE A 1 91 ? -10.281 -4.691 -1.809 1 98.5 91 ILE A C 1
ATOM 716 O O . ILE A 1 91 ? -9.406 -4.816 -2.666 1 98.5 91 ILE A O 1
ATOM 720 N N . PHE A 1 92 ? -10.109 -4.047 -0.678 1 98.81 92 PHE A N 1
ATOM 721 C CA . PHE A 1 92 ? -8.82 -3.666 -0.125 1 98.81 92 PHE A CA 1
ATOM 722 C C . PHE A 1 92 ? -8.414 -4.609 1.002 1 98.81 92 PHE A C 1
ATOM 724 O O . PHE A 1 92 ? -9.211 -4.895 1.896 1 98.81 92 PHE A O 1
ATOM 731 N N . SER A 1 93 ? -7.184 -5.086 0.938 1 98.81 93 SER A N 1
ATOM 732 C CA . SER A 1 93 ? -6.703 -5.992 1.975 1 98.81 93 SER A CA 1
ATOM 733 C C . SER A 1 93 ? -5.344 -5.547 2.506 1 98.81 93 SER A C 1
ATOM 735 O O . SER A 1 93 ? -4.383 -5.418 1.743 1 98.81 93 SER A O 1
ATOM 737 N N . GLU A 1 94 ? -5.266 -5.246 3.758 1 98.81 94 GLU A N 1
ATOM 738 C CA . GLU A 1 94 ? -4.02 -5.012 4.48 1 98.81 94 GLU A CA 1
ATOM 739 C C . GLU A 1 94 ? -3.473 -6.305 5.074 1 98.81 94 GLU A C 1
ATOM 741 O O . GLU A 1 94 ? -4.191 -7.027 5.77 1 98.81 94 GLU A O 1
ATOM 746 N N . MET A 1 95 ? -2.168 -6.492 4.809 1 98.69 95 MET A N 1
ATOM 747 C CA . MET A 1 95 ? -1.638 -7.801 5.18 1 98.69 95 MET A CA 1
ATOM 748 C C . MET A 1 95 ? -0.247 -7.668 5.789 1 98.69 95 MET A C 1
ATOM 750 O O . MET A 1 95 ? 0.456 -6.688 5.539 1 98.69 95 MET A O 1
ATOM 754 N N . GLU A 1 96 ? 0.1 -8.617 6.602 1 98.31 96 GLU A N 1
ATOM 755 C CA . GLU A 1 96 ? 1.44 -8.859 7.129 1 98.31 96 GLU A CA 1
ATOM 756 C C . GLU A 1 96 ? 1.899 -10.289 6.848 1 98.31 96 GLU A C 1
ATOM 758 O O . GLU A 1 96 ? 1.878 -11.133 7.742 1 98.31 96 GLU A O 1
ATOM 763 N N . ASN A 1 97 ? 2.434 -10.523 5.703 1 98.44 97 ASN A N 1
ATOM 764 C CA . ASN A 1 97 ? 2.645 -11.867 5.176 1 98.44 97 ASN A CA 1
ATOM 765 C C . ASN A 1 97 ? 4.008 -12.422 5.578 1 98.44 97 ASN A C 1
ATOM 767 O O . ASN A 1 97 ? 4.863 -11.688 6.07 1 98.44 97 ASN A O 1
ATOM 771 N N . GLN A 1 98 ? 4.086 -13.695 5.441 1 98.62 98 GLN A N 1
ATOM 772 C CA . GLN A 1 98 ? 5.355 -14.406 5.52 1 98.62 98 GLN A CA 1
ATOM 773 C C . GLN A 1 98 ? 5.801 -14.898 4.145 1 98.62 98 GLN A C 1
ATOM 775 O O . GLN A 1 98 ? 5.016 -15.484 3.404 1 98.62 98 GLN A O 1
ATOM 780 N N . TYR A 1 99 ? 7.043 -14.648 3.816 1 98.12 99 TYR A N 1
ATOM 781 C CA . TYR A 1 99 ? 7.621 -15.094 2.555 1 98.12 99 TYR A CA 1
ATOM 782 C C . TYR A 1 99 ? 8.875 -15.93 2.797 1 98.12 99 TYR A C 1
ATOM 784 O O . TYR A 1 99 ? 9.516 -15.812 3.842 1 98.12 99 TYR A O 1
ATOM 792 N N . ILE A 1 100 ? 9.125 -16.75 1.876 1 97.38 100 ILE A N 1
ATOM 793 C CA . ILE A 1 100 ? 10.453 -17.328 1.714 1 97.38 100 ILE A CA 1
ATOM 794 C C . ILE A 1 100 ? 11.18 -16.641 0.563 1 97.38 100 ILE A C 1
ATOM 796 O O . ILE A 1 100 ? 10.656 -16.547 -0.549 1 97.38 100 ILE A O 1
ATOM 800 N N . VAL A 1 101 ? 12.281 -16.125 0.831 1 96.25 101 VAL A N 1
ATOM 801 C CA . VAL A 1 101 ? 13.148 -15.5 -0.166 1 96.25 101 VAL A CA 1
ATOM 802 C C . VAL A 1 101 ? 14.469 -16.266 -0.237 1 96.25 101 VAL A C 1
ATOM 804 O O . VAL A 1 101 ? 15.32 -16.125 0.643 1 96.25 101 VAL A O 1
ATOM 807 N N . HIS A 1 102 ? 14.492 -17.031 -1.328 1 92.12 102 HIS A N 1
ATOM 808 C CA . HIS A 1 102 ? 15.562 -18.031 -1.401 1 92.12 102 HIS A CA 1
ATOM 809 C C . HIS A 1 102 ? 15.562 -18.922 -0.168 1 92.12 102 HIS A C 1
ATOM 811 O O . HIS A 1 102 ? 14.586 -19.625 0.104 1 92.12 102 HIS A O 1
ATOM 817 N N . SER A 1 103 ? 16.516 -18.812 0.75 1 88.81 103 SER A N 1
ATOM 818 C CA . SER A 1 103 ? 16.578 -19.734 1.885 1 88.81 103 SER A CA 1
ATOM 819 C C . SER A 1 103 ? 16.297 -19.016 3.197 1 88.81 103 SER A C 1
ATOM 821 O O . SER A 1 103 ? 16.453 -19.578 4.277 1 88.81 103 SER A O 1
ATOM 823 N N . GLU A 1 104 ? 15.812 -17.812 3.051 1 95.56 104 GLU A N 1
ATOM 824 C CA . GLU A 1 104 ? 15.562 -17.016 4.25 1 95.56 104 GLU A CA 1
ATOM 825 C C . GLU A 1 104 ? 14.078 -16.734 4.426 1 95.56 104 GLU A C 1
ATOM 827 O O . GLU A 1 104 ? 13.336 -16.672 3.443 1 95.56 104 GLU A O 1
ATOM 832 N N . ILE A 1 105 ? 13.711 -16.547 5.672 1 96.88 105 ILE A N 1
ATOM 833 C CA . ILE A 1 105 ? 12.328 -16.203 5.984 1 96.88 105 ILE A CA 1
ATOM 834 C C . ILE A 1 105 ? 12.203 -14.688 6.168 1 96.88 105 ILE A C 1
ATOM 836 O O . ILE A 1 105 ? 12.969 -14.078 6.914 1 96.88 105 ILE A O 1
ATOM 840 N N . LEU A 1 106 ? 11.336 -14.086 5.43 1 97.25 106 LEU A N 1
ATOM 841 C CA . LEU A 1 106 ? 10.953 -12.695 5.613 1 97.25 106 LEU A CA 1
ATOM 842 C C . LEU A 1 106 ? 9.602 -12.594 6.309 1 97.25 106 LEU A C 1
ATOM 844 O O . LEU A 1 106 ? 8.562 -12.859 5.699 1 97.25 106 LEU A O 1
ATOM 848 N N . ASP A 1 107 ? 9.672 -12.195 7.605 1 97 107 ASP A N 1
ATOM 849 C CA . ASP A 1 107 ? 8.492 -12.164 8.469 1 97 107 ASP A CA 1
ATOM 850 C C . ASP A 1 107 ? 8.648 -11.109 9.562 1 97 107 ASP A C 1
ATOM 852 O O . ASP A 1 107 ? 9.539 -11.219 10.414 1 97 107 ASP A O 1
AT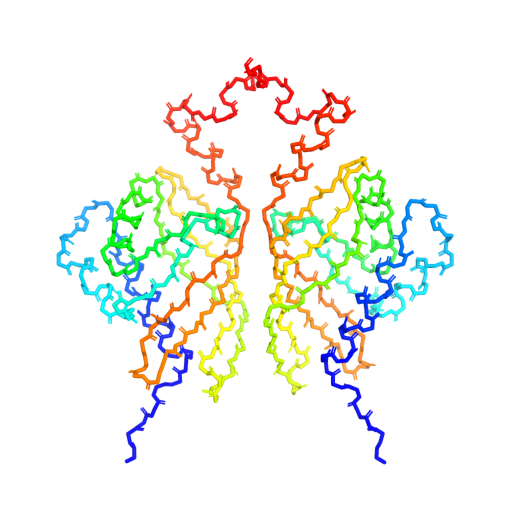OM 856 N N . PRO A 1 108 ? 7.762 -10.133 9.594 1 97.25 108 PRO A N 1
ATOM 857 C CA . PRO A 1 108 ? 6.586 -9.875 8.758 1 97.25 108 PRO A CA 1
ATOM 858 C C . PRO A 1 108 ? 6.926 -9.094 7.492 1 97.25 108 PRO A C 1
ATOM 860 O O . PRO A 1 108 ? 7.934 -8.383 7.453 1 97.25 108 PRO A O 1
ATOM 863 N N . PHE A 1 109 ? 6.199 -9.312 6.441 1 97.75 109 PHE A N 1
ATOM 864 C CA . PHE A 1 109 ? 6.227 -8.453 5.262 1 97.75 109 PHE A CA 1
ATOM 865 C C . PHE A 1 109 ? 4.895 -7.738 5.082 1 97.75 109 PHE A C 1
ATOM 867 O O . PHE A 1 109 ? 3.881 -8.375 4.773 1 97.75 109 PHE A O 1
ATOM 874 N N . HIS A 1 110 ? 4.891 -6.445 5.191 1 98.19 110 HIS A N 1
ATOM 875 C CA . HIS A 1 110 ? 3.68 -5.633 5.156 1 98.19 110 HIS A CA 1
ATOM 876 C C . HIS A 1 110 ? 3.344 -5.203 3.732 1 98.19 110 HIS A C 1
ATOM 878 O O . HIS A 1 110 ? 4.207 -4.699 3.01 1 98.19 110 HIS A O 1
ATOM 884 N N . LYS A 1 111 ? 2.119 -5.371 3.316 1 98.31 111 LYS A N 1
ATOM 885 C CA . LYS A 1 111 ? 1.645 -4.961 1.996 1 98.31 111 LYS A CA 1
ATOM 886 C C . LYS A 1 111 ? 0.128 -4.793 1.985 1 98.31 111 LYS A C 1
ATOM 888 O O . LYS A 1 111 ? -0.561 -5.262 2.893 1 98.31 111 LYS A O 1
ATOM 893 N N . THR A 1 112 ? -0.391 -4.078 1.038 1 98.81 112 THR A N 1
ATOM 894 C CA . THR A 1 112 ? -1.819 -4.043 0.742 1 98.81 112 THR A CA 1
ATOM 895 C C . THR A 1 112 ? -2.09 -4.539 -0.675 1 98.81 112 THR A C 1
ATOM 897 O O . THR A 1 112 ? -1.222 -4.449 -1.547 1 98.81 112 THR A O 1
ATOM 900 N N . ALA A 1 113 ? -3.24 -5.074 -0.835 1 98.88 113 ALA A N 1
ATOM 901 C CA . ALA A 1 113 ? -3.766 -5.43 -2.15 1 98.88 113 ALA A CA 1
ATOM 902 C C . ALA A 1 113 ? -5.059 -4.676 -2.445 1 98.88 113 ALA A C 1
ATOM 904 O O . ALA A 1 113 ? -5.914 -4.527 -1.569 1 98.88 113 ALA A O 1
ATOM 905 N N . VAL A 1 114 ? -5.094 -4.109 -3.592 1 98.94 114 VAL A N 1
ATOM 906 C CA . VAL A 1 114 ? -6.332 -3.588 -4.16 1 98.94 114 VAL A CA 1
ATOM 907 C C . VAL A 1 114 ? -6.773 -4.457 -5.336 1 98.94 114 VAL A C 1
ATOM 909 O O . VAL A 1 114 ? -6.102 -4.5 -6.367 1 98.94 114 VAL A O 1
ATOM 912 N N . VAL A 1 115 ? -7.914 -5.109 -5.156 1 98.88 115 VAL A N 1
ATOM 913 C CA . VAL A 1 115 ? -8.336 -6.109 -6.133 1 98.88 115 VAL A CA 1
ATOM 914 C C . VAL A 1 115 ? -9.734 -5.777 -6.641 1 98.88 115 VAL A C 1
ATOM 916 O O . VAL A 1 115 ? -10.641 -5.496 -5.848 1 98.88 115 VAL A O 1
ATOM 919 N N . SER A 1 116 ? -9.875 -5.801 -7.93 1 98.69 116 SER A N 1
ATOM 920 C CA . SER A 1 116 ? -11.18 -5.59 -8.555 1 98.69 116 SER A CA 1
ATOM 921 C C . SER A 1 116 ? -11.641 -6.836 -9.305 1 98.69 116 SER A C 1
ATOM 923 O O . SER A 1 116 ? -10.867 -7.445 -10.039 1 98.69 116 SER A O 1
ATOM 925 N N . PHE A 1 117 ? -12.859 -7.156 -9.086 1 98.31 117 PHE A N 1
ATOM 926 C CA . PHE A 1 117 ? -13.5 -8.281 -9.758 1 98.31 117 PHE A CA 1
ATOM 927 C C . PHE A 1 117 ? -14.492 -7.801 -10.805 1 98.31 117 PHE A C 1
ATOM 929 O O . PHE A 1 117 ? -15.164 -6.785 -10.617 1 98.31 117 PHE A O 1
ATOM 936 N N . ASN A 1 118 ? -14.547 -8.484 -11.875 1 96.94 118 ASN A N 1
ATOM 937 C CA . ASN A 1 118 ? -15.562 -8.156 -12.875 1 96.94 118 ASN A CA 1
ATOM 938 C C . ASN A 1 118 ? -16.906 -8.812 -12.539 1 96.94 118 ASN A C 1
ATOM 940 O O . ASN A 1 118 ? -17.062 -9.414 -11.477 1 96.94 118 ASN A O 1
ATOM 944 N N . ARG A 1 119 ? -17.859 -8.68 -13.367 1 94.06 119 ARG A N 1
ATOM 945 C CA . ARG A 1 119 ? -19.219 -9.133 -13.102 1 94.06 119 ARG A CA 1
ATOM 946 C C . ARG A 1 119 ? -19.281 -10.656 -13.023 1 94.06 119 ARG A C 1
ATOM 948 O O . ARG A 1 119 ? -20.188 -11.211 -12.383 1 94.06 119 ARG A O 1
ATOM 955 N N . GLU A 1 120 ? -18.375 -11.352 -13.672 1 94.94 120 GLU A N 1
ATOM 956 C CA . GLU A 1 120 ? -18.344 -12.812 -13.672 1 94.94 120 GLU A CA 1
ATOM 957 C C . GLU A 1 120 ? -17.641 -13.344 -12.422 1 94.94 120 GLU A C 1
ATOM 959 O O . GLU A 1 120 ? -17.562 -14.562 -12.219 1 94.94 120 GLU A O 1
ATOM 964 N N . GLY A 1 121 ? -17.094 -12.43 -11.617 1 95.81 121 GLY A N 1
ATOM 965 C CA . GLY A 1 121 ? -16.453 -12.844 -10.383 1 95.81 121 GLY A CA 1
ATOM 966 C C . GLY A 1 121 ? -14.977 -13.141 -10.555 1 95.81 121 GLY A C 1
ATOM 967 O O . GLY A 1 121 ? -14.359 -13.758 -9.688 1 95.81 121 GLY A O 1
ATOM 968 N N . LEU A 1 122 ? -14.398 -12.734 -11.672 1 98.38 122 LEU A N 1
ATOM 969 C CA . LEU A 1 122 ? -12.977 -12.93 -11.945 1 98.38 122 LEU A CA 1
ATOM 970 C C . LEU A 1 122 ? -12.188 -11.656 -11.664 1 98.38 122 LEU A C 1
ATOM 972 O O . LEU A 1 122 ? -12.711 -10.555 -11.828 1 98.38 122 LEU A O 1
ATOM 976 N N . ILE A 1 123 ? -10.953 -11.836 -11.289 1 98.81 123 ILE A N 1
ATOM 977 C CA . ILE A 1 123 ? -10.109 -10.68 -11.008 1 98.81 123 ILE A CA 1
ATOM 978 C C . ILE A 1 123 ? -9.742 -9.984 -12.312 1 98.81 123 ILE A C 1
ATOM 980 O O . ILE A 1 123 ? -9.164 -10.602 -13.219 1 98.81 123 ILE A O 1
ATOM 984 N N . HIS A 1 124 ? -10.039 -8.727 -12.352 1 98.31 124 HIS A N 1
ATOM 985 C CA . HIS A 1 124 ? -9.656 -7.953 -13.531 1 98.31 124 HIS A CA 1
ATOM 986 C C . HIS A 1 124 ? -8.469 -7.043 -13.234 1 98.31 124 HIS A C 1
ATOM 988 O O . HIS A 1 124 ? -7.703 -6.703 -14.141 1 98.31 124 HIS A O 1
ATOM 994 N N . SER A 1 125 ? -8.328 -6.609 -12.016 1 98.75 125 SER A N 1
ATOM 995 C CA . SER A 1 125 ? -7.176 -5.816 -11.594 1 98.75 125 SER A CA 1
ATOM 996 C C . SER A 1 125 ? -6.648 -6.281 -10.242 1 98.75 125 SER A C 1
ATOM 998 O O . SER A 1 125 ? -7.43 -6.523 -9.32 1 98.75 125 SER A O 1
ATOM 1000 N N . PHE A 1 126 ? -5.391 -6.512 -10.164 1 98.81 126 PHE A N 1
ATOM 1001 C CA . PHE A 1 126 ? -4.695 -6.949 -8.961 1 98.81 126 PHE A CA 1
ATOM 1002 C C . PHE A 1 126 ? -3.465 -6.09 -8.703 1 98.81 126 PHE A C 1
ATOM 1004 O O . PHE A 1 126 ? -2.436 -6.25 -9.359 1 98.81 126 PHE A O 1
ATOM 1011 N N . LYS A 1 127 ? -3.557 -5.16 -7.668 1 98.81 127 LYS A N 1
ATOM 1012 C CA . LYS A 1 127 ? -2.492 -4.203 -7.383 1 98.81 127 LYS A CA 1
ATOM 1013 C C . LYS A 1 127 ? -1.919 -4.418 -5.984 1 98.81 127 LYS A C 1
ATOM 1015 O O . LYS A 1 127 ? -2.6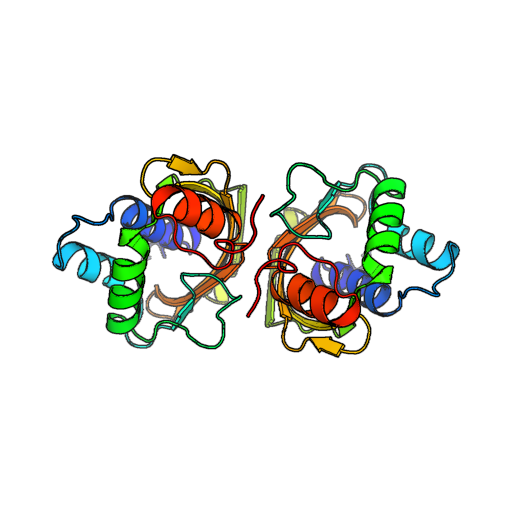62 -4.465 -5.004 1 98.81 127 LYS A O 1
ATOM 1020 N N . LEU A 1 128 ? -0.648 -4.543 -5.984 1 98.5 128 LEU A N 1
ATOM 1021 C CA . LEU A 1 128 ? 0.035 -4.66 -4.699 1 98.5 128 LEU A CA 1
ATOM 1022 C C . LEU A 1 128 ? 0.805 -3.385 -4.371 1 98.5 128 LEU A C 1
ATOM 1024 O O . LEU A 1 128 ? 1.411 -2.777 -5.258 1 98.5 128 LEU A O 1
ATOM 1028 N N . TYR A 1 129 ? 0.715 -2.992 -3.15 1 98.5 129 TYR A N 1
ATOM 1029 C CA . TYR A 1 129 ? 1.481 -1.868 -2.625 1 98.5 129 TYR A CA 1
ATOM 1030 C C . TYR A 1 129 ? 2.387 -2.311 -1.482 1 98.5 129 TYR A C 1
ATOM 1032 O O . TYR A 1 129 ? 1.904 -2.752 -0.436 1 98.5 129 TYR A O 1
ATOM 1040 N N . CYS A 1 130 ? 3.637 -2.17 -1.689 1 96.06 130 CYS A N 1
ATOM 1041 C CA . CYS A 1 130 ? 4.648 -2.576 -0.723 1 96.06 130 CYS A CA 1
ATOM 1042 C C . CYS A 1 130 ? 6.016 -2.01 -1.096 1 96.06 130 CYS A C 1
ATOM 1044 O O . CYS A 1 130 ? 6.191 -1.466 -2.188 1 96.06 130 CYS A O 1
ATOM 1046 N N . CYS A 1 131 ? 6.883 -2.062 -0.133 1 93.56 131 CYS A N 1
ATOM 1047 C CA . CYS A 1 131 ? 8.297 -1.821 -0.399 1 93.56 131 CYS A CA 1
ATOM 1048 C C . CYS A 1 131 ? 9.055 -3.135 -0.547 1 93.56 131 CYS A C 1
ATOM 1050 O O . CYS A 1 131 ? 9.031 -3.977 0.352 1 93.56 131 CYS A O 1
ATOM 1052 N N . ARG A 1 132 ? 9.797 -3.24 -1.607 1 91.94 132 ARG A N 1
ATOM 1053 C CA . ARG A 1 132 ? 10.43 -4.52 -1.899 1 91.94 132 ARG A CA 1
ATOM 1054 C C . ARG A 1 132 ? 11.891 -4.516 -1.463 1 91.94 132 ARG A C 1
ATOM 1056 O O . ARG A 1 132 ? 12.641 -5.445 -1.772 1 91.94 132 ARG A O 1
ATOM 1063 N N . SER A 1 133 ? 12.305 -3.574 -0.736 1 88.31 133 SER A N 1
ATOM 1064 C CA . SER A 1 133 ? 13.711 -3.42 -0.373 1 88.31 133 SER A CA 1
ATOM 1065 C C . SER A 1 133 ? 14.234 -4.656 0.353 1 88.31 133 SER A C 1
ATOM 1067 O O . SER A 1 133 ? 15.359 -5.09 0.12 1 88.31 133 SER A O 1
ATOM 1069 N N . HIS A 1 134 ? 13.383 -5.199 1.214 1 90.25 134 HIS A N 1
ATOM 1070 C CA . HIS A 1 134 ? 13.828 -6.371 1.965 1 90.25 134 HIS A CA 1
ATOM 1071 C C . HIS A 1 134 ? 13.992 -7.582 1.052 1 90.25 134 HIS A C 1
ATOM 1073 O O . HIS A 1 134 ? 14.883 -8.406 1.266 1 90.25 134 HIS A O 1
ATOM 1079 N N . PHE A 1 135 ? 13.125 -7.723 0.068 1 91.19 135 PHE A N 1
ATOM 1080 C CA . PHE A 1 135 ? 13.289 -8.781 -0.922 1 91.19 135 PHE A CA 1
ATOM 1081 C C . PHE A 1 135 ? 14.609 -8.625 -1.665 1 91.19 135 PHE A C 1
ATOM 1083 O O . PHE A 1 135 ? 15.344 -9.602 -1.854 1 91.19 135 PHE A O 1
ATOM 1090 N N . VAL A 1 136 ? 14.859 -7.422 -2.051 1 87.62 136 VAL A N 1
ATOM 1091 C CA . VAL A 1 136 ? 16.062 -7.121 -2.826 1 87.62 136 VAL A CA 1
ATOM 1092 C C . VAL A 1 136 ? 17.297 -7.41 -1.988 1 87.62 136 VAL A C 1
ATOM 1094 O O . VAL A 1 136 ? 18.25 -8.031 -2.471 1 87.62 136 VAL A O 1
ATOM 1097 N N . TRP A 1 137 ? 17.266 -6.996 -0.794 1 8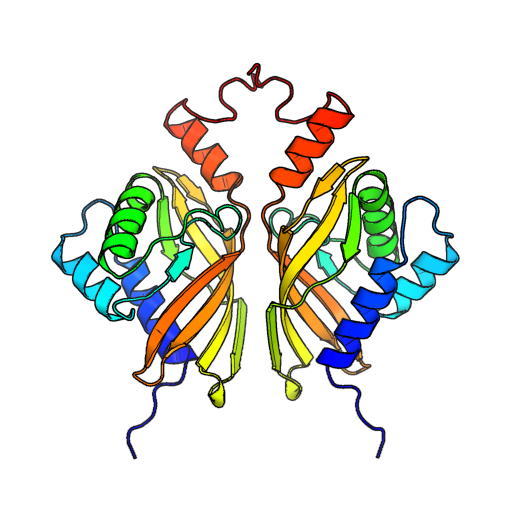8.56 137 TRP A N 1
ATOM 1098 C CA . TRP A 1 137 ? 18.391 -7.211 0.106 1 88.56 137 TRP A CA 1
ATOM 1099 C C . TRP A 1 137 ? 18.656 -8.703 0.295 1 88.56 137 TRP A C 1
ATOM 1101 O O . TRP A 1 137 ? 19.797 -9.156 0.166 1 88.56 137 TRP A O 1
ATOM 1111 N N . LEU A 1 138 ? 17.656 -9.422 0.551 1 91.5 138 LEU A N 1
ATOM 1112 C CA . LEU A 1 138 ? 17.812 -10.859 0.783 1 91.5 138 LEU A CA 1
ATOM 1113 C C . LEU A 1 138 ? 18.281 -11.562 -0.483 1 91.5 138 LEU A C 1
ATOM 1115 O O . LEU A 1 138 ? 19.078 -12.492 -0.417 1 91.5 138 LEU A O 1
ATOM 1119 N N . THR A 1 139 ? 17.766 -11.172 -1.571 1 90 139 THR A N 1
ATOM 1120 C CA . THR A 1 139 ? 18.203 -11.75 -2.84 1 90 139 THR A CA 1
ATOM 1121 C C . THR A 1 139 ? 19.688 -11.469 -3.082 1 90 139 THR A C 1
ATOM 1123 O O . THR A 1 139 ? 20.422 -12.352 -3.523 1 90 139 THR A O 1
ATOM 1126 N N . GLN A 1 140 ? 20.031 -10.234 -2.809 1 87 140 GLN A N 1
ATOM 1127 C CA . GLN A 1 140 ? 21.438 -9.867 -2.953 1 87 140 GLN A CA 1
ATOM 1128 C C . GLN A 1 140 ? 22.312 -10.703 -2.031 1 87 140 GLN A C 1
ATOM 1130 O O . GLN A 1 140 ? 23.406 -11.133 -2.424 1 87 140 GLN A O 1
ATOM 1135 N N . GLN A 1 141 ? 21.922 -10.906 -0.873 1 87.38 141 GLN A N 1
ATOM 1136 C CA . GLN A 1 141 ? 22.672 -11.734 0.067 1 87.38 141 GLN A CA 1
ATOM 1137 C C . GLN A 1 141 ? 22.812 -13.164 -0.451 1 87.38 141 GLN A C 1
ATOM 1139 O O . GLN A 1 141 ? 23.875 -13.773 -0.311 1 87.38 141 GLN A O 1
ATOM 1144 N N . ALA A 1 142 ? 21.844 -13.633 -1.061 1 88.62 142 ALA A N 1
ATOM 1145 C CA . ALA A 1 142 ? 21.812 -15.023 -1.516 1 88.62 142 ALA A CA 1
ATOM 1146 C C . ALA A 1 142 ? 22.609 -15.195 -2.803 1 88.62 142 ALA A C 1
ATOM 1148 O O . ALA A 1 142 ? 23.234 -16.234 -3.021 1 88.62 142 ALA A O 1
ATOM 1149 N N . THR A 1 143 ? 22.531 -14.188 -3.68 1 87.5 143 THR A N 1
ATOM 1150 C CA . THR A 1 143 ? 23.062 -14.383 -5.023 1 87.5 143 THR A CA 1
ATOM 1151 C C . THR A 1 143 ? 24.359 -13.602 -5.211 1 87.5 143 THR A C 1
ATOM 1153 O O . THR A 1 143 ? 25.109 -13.852 -6.152 1 87.5 143 THR A O 1
ATOM 1156 N N . GLY A 1 144 ? 24.562 -12.617 -4.379 1 80.31 144 GLY A N 1
ATOM 1157 C CA . GLY A 1 144 ? 25.688 -11.719 -4.559 1 80.31 144 GLY A CA 1
ATOM 1158 C C . GLY A 1 144 ? 25.422 -10.633 -5.59 1 80.31 144 GLY A C 1
ATOM 1159 O O . GLY A 1 144 ? 26.281 -9.781 -5.84 1 80.31 144 GLY A O 1
ATOM 1160 N N . GLU A 1 145 ? 24.219 -10.766 -6.277 1 71 145 GLU A N 1
ATOM 1161 C CA . GLU A 1 145 ? 23.859 -9.812 -7.324 1 71 145 GLU A CA 1
ATOM 1162 C C . GLU A 1 145 ? 22.812 -8.828 -6.824 1 71 145 GLU A C 1
ATOM 1164 O O . GLU A 1 145 ? 21.953 -9.18 -6.02 1 71 145 GLU A O 1
ATOM 1169 N N . GLY A 1 146 ? 22.906 -7.555 -7.125 1 63.66 146 GLY A N 1
ATOM 1170 C CA . GLY A 1 146 ? 21.828 -6.648 -6.781 1 63.66 146 GLY A CA 1
ATOM 1171 C C . GLY A 1 146 ? 22.25 -5.191 -6.773 1 63.66 146 GLY A C 1
ATOM 1172 O O . GLY A 1 146 ? 23.422 -4.879 -6.949 1 63.66 146 GLY A O 1
ATOM 1173 N N . SER A 1 147 ? 21.203 -4.414 -7.035 1 56.69 147 SER A N 1
ATOM 1174 C CA . SER A 1 147 ? 21.375 -2.969 -7.121 1 56.69 147 SER A CA 1
ATOM 1175 C C . SER A 1 147 ? 22.266 -2.453 -5.992 1 56.69 147 SER A C 1
ATOM 1177 O O . SER A 1 147 ? 22.891 -1.396 -6.121 1 56.69 147 SER A O 1
ATOM 1179 N N . TYR A 1 148 ? 22.266 -3.32 -4.914 1 49.97 148 TYR A N 1
ATOM 1180 C CA . TYR A 1 148 ? 23.078 -2.885 -3.779 1 49.97 148 TYR A CA 1
ATOM 1181 C C . TYR A 1 148 ? 24.469 -3.477 -3.848 1 49.97 148 TYR A C 1
ATOM 1183 O O . TYR A 1 148 ? 25.266 -3.324 -2.914 1 49.97 148 TYR A O 1
ATOM 1191 N N . LYS A 1 149 ? 24.672 -4.352 -4.785 1 44.94 149 LYS A N 1
ATOM 1192 C CA . LYS A 1 149 ? 25.969 -5.031 -4.887 1 44.94 149 LYS A CA 1
ATOM 1193 C C . LYS A 1 149 ? 27.125 -4.043 -4.754 1 44.94 149 LYS A C 1
ATOM 1195 O O . LYS A 1 149 ? 28.156 -4.371 -4.188 1 44.94 149 LYS A O 1
ATOM 1200 N N . ASP A 1 150 ? 27.062 -3.07 -5.418 1 38.94 150 ASP A N 1
ATOM 1201 C CA . ASP A 1 150 ? 28.188 -2.143 -5.359 1 38.94 150 ASP A CA 1
ATOM 1202 C C . ASP A 1 150 ? 28.109 -1.257 -4.117 1 38.94 150 ASP A C 1
ATOM 1204 O O . ASP A 1 150 ? 28.875 -0.307 -3.973 1 38.94 150 ASP A O 1
ATOM 1208 N N . LEU A 1 151 ? 27.141 -1.342 -3.398 1 35.81 151 LEU A N 1
ATOM 1209 C CA . LEU A 1 151 ? 27.172 -0.654 -2.113 1 35.81 151 LEU A CA 1
ATOM 1210 C C . LEU A 1 151 ? 28.016 -1.424 -1.105 1 35.81 151 LEU A C 1
ATOM 1212 O O . LEU A 1 151 ? 27.719 -2.58 -0.796 1 35.81 151 LEU A O 1
ATOM 1216 N N . THR A 1 152 ? 29.234 -1.522 -1.294 1 28.52 152 THR A N 1
ATOM 1217 C CA . THR A 1 152 ? 30.156 -1.926 -0.247 1 28.52 152 THR A CA 1
ATOM 1218 C C . THR A 1 152 ? 29.656 -1.475 1.124 1 28.52 152 THR A C 1
ATOM 1220 O O . THR A 1 152 ? 29.422 -0.287 1.34 1 28.52 152 THR A O 1
ATOM 1223 N N . VAL A 1 153 ? 29.172 -2.324 1.867 1 26.53 153 VAL A N 1
ATOM 1224 C CA . VAL A 1 153 ? 29.125 -2.078 3.305 1 26.53 153 VAL A CA 1
ATOM 1225 C C . VAL A 1 153 ? 30.531 -1.839 3.842 1 26.53 153 VAL A C 1
ATOM 1227 O O . VAL A 1 153 ? 31.453 -2.58 3.516 1 26.53 153 VAL A O 1
ATOM 1230 N N . MET B 1 1 ? -29.547 16.516 13.156 1 30.94 1 MET B N 1
ATOM 1231 C CA . MET B 1 1 ? -28.875 15.234 12.938 1 30.94 1 MET B CA 1
ATOM 1232 C C . MET B 1 1 ? -27.406 15.438 12.57 1 30.94 1 MET B C 1
ATOM 1234 O O . MET B 1 1 ? -27.094 16.125 11.602 1 30.94 1 MET B O 1
ATOM 1238 N N . ALA B 1 2 ? -26.5 15.586 13.398 1 38.5 2 ALA B N 1
ATOM 1239 C CA . ALA B 1 2 ? -25.125 16.031 13.156 1 38.5 2 ALA B CA 1
ATOM 1240 C C . ALA B 1 2 ? -24.562 15.375 11.898 1 38.5 2 ALA B C 1
ATOM 1242 O O . ALA B 1 2 ? -24.625 14.156 11.742 1 38.5 2 ALA B O 1
ATOM 1243 N N . TYR B 1 3 ? -24.719 15.859 10.75 1 44.78 3 TYR B N 1
ATOM 1244 C CA . TYR B 1 3 ? -24.266 15.398 9.445 1 44.78 3 TYR B CA 1
ATOM 1245 C C . TYR B 1 3 ? -22.891 14.75 9.539 1 44.78 3 TYR B C 1
ATOM 1247 O O . TYR B 1 3 ? -21.891 15.438 9.773 1 44.78 3 TYR B O 1
ATOM 1255 N N . LEU B 1 4 ? -22.828 13.492 10.141 1 59.44 4 LEU B N 1
ATOM 1256 C CA . LEU B 1 4 ? -21.609 12.734 10.445 1 59.44 4 LEU B CA 1
ATOM 1257 C C . LEU B 1 4 ? -20.688 12.695 9.234 1 59.44 4 LEU B C 1
ATOM 1259 O O . LEU B 1 4 ? -21.094 12.289 8.148 1 59.44 4 LEU B O 1
ATOM 1263 N N . THR B 1 5 ? -19.75 13.625 9.133 1 84.19 5 THR B N 1
ATOM 1264 C CA . THR B 1 5 ? -18.734 13.68 8.086 1 84.19 5 THR B CA 1
ATOM 1265 C C . THR B 1 5 ? -18.219 12.281 7.777 1 84.19 5 THR B C 1
ATOM 1267 O O . THR B 1 5 ? -17.891 11.516 8.688 1 84.19 5 THR B O 1
ATOM 1270 N N . THR B 1 6 ? -18.547 11.82 6.52 1 93.81 6 THR B N 1
ATOM 1271 C CA . THR B 1 6 ? -18.062 10.508 6.098 1 93.81 6 THR B CA 1
ATOM 1272 C C . THR B 1 6 ? -16.562 10.383 6.332 1 93.81 6 THR B C 1
ATOM 1274 O O . THR B 1 6 ? -15.867 11.383 6.488 1 93.81 6 THR B O 1
ATOM 1277 N N . LEU B 1 7 ? -16.156 9.234 6.5 1 97.06 7 LEU B N 1
ATOM 1278 C CA . LEU B 1 7 ? -14.719 8.984 6.617 1 97.06 7 LEU B CA 1
ATOM 1279 C C . LEU B 1 7 ? -13.969 9.562 5.418 1 97.06 7 LEU B C 1
ATOM 1281 O O . LEU B 1 7 ? -12.859 10.078 5.566 1 97.06 7 LEU B O 1
ATOM 1285 N N . GLU B 1 8 ? -14.594 9.492 4.266 1 96.88 8 GLU B N 1
ATOM 1286 C CA . GLU B 1 8 ? -13.992 10.055 3.061 1 96.88 8 GLU B CA 1
ATOM 1287 C C . GLU B 1 8 ? -13.766 11.555 3.203 1 96.88 8 GLU B C 1
ATOM 1289 O O . GLU B 1 8 ? -12.695 12.062 2.875 1 96.88 8 GLU B O 1
ATOM 1294 N N . ALA B 1 9 ? -14.758 12.18 3.666 1 96.94 9 ALA B N 1
ATOM 1295 C CA . ALA B 1 9 ? -14.656 13.625 3.85 1 96.94 9 ALA B CA 1
ATOM 1296 C C . ALA B 1 9 ? -13.586 13.969 4.883 1 96.94 9 ALA B C 1
ATOM 1298 O O . ALA B 1 9 ? -12.852 14.945 4.727 1 96.94 9 ALA B O 1
ATOM 1299 N N . ARG B 1 10 ? -13.508 13.227 5.922 1 97.5 10 ARG B N 1
ATOM 1300 C CA . ARG B 1 10 ? -12.5 13.445 6.953 1 97.5 10 ARG B CA 1
ATOM 1301 C C . ARG B 1 10 ? -11.094 13.25 6.398 1 97.5 10 ARG B C 1
ATOM 1303 O O . ARG B 1 10 ? -10.203 14.055 6.66 1 97.5 10 ARG B O 1
ATOM 1310 N N . LEU B 1 11 ? -10.953 12.211 5.637 1 98.38 11 LEU B N 1
ATOM 1311 C CA . LEU B 1 11 ? -9.641 11.953 5.047 1 98.38 11 LEU B CA 1
ATOM 1312 C C . LEU B 1 11 ? -9.281 13.039 4.035 1 98.38 11 LEU B C 1
ATOM 1314 O O . LEU B 1 11 ? -8.125 13.445 3.943 1 98.38 11 LEU B O 1
ATOM 1318 N N . ASP B 1 12 ? -10.289 13.484 3.289 1 97.94 12 ASP B N 1
ATOM 1319 C CA . ASP B 1 12 ? -10.062 14.578 2.35 1 97.94 12 ASP B CA 1
ATOM 1320 C C . ASP B 1 12 ? -9.539 15.82 3.07 1 97.94 12 ASP B C 1
ATOM 1322 O O . ASP B 1 12 ? -8.625 16.484 2.58 1 97.94 12 ASP B O 1
ATOM 1326 N N . ALA B 1 13 ? -10.102 16.094 4.215 1 98 13 ALA B N 1
ATOM 1327 C CA . ALA B 1 13 ? -9.664 17.25 5 1 98 13 ALA B CA 1
ATOM 1328 C C . ALA B 1 13 ? -8.227 17.078 5.465 1 98 13 ALA B C 1
ATOM 1330 O O . ALA B 1 13 ? -7.449 18.047 5.449 1 98 13 ALA B O 1
ATOM 1331 N N . VAL B 1 14 ? -7.855 15.938 5.82 1 98.5 14 VAL B N 1
ATOM 1332 C CA . VAL B 1 14 ? -6.504 15.641 6.27 1 98.5 14 VAL B CA 1
ATOM 1333 C C . VAL B 1 14 ? -5.512 15.891 5.137 1 98.5 14 VAL B C 1
ATOM 1335 O O . VAL B 1 14 ? -4.5 16.562 5.328 1 98.5 14 VAL B O 1
ATOM 1338 N N . TYR B 1 15 ? -5.801 15.367 4.008 1 98.69 15 TYR B N 1
ATOM 1339 C CA . TYR B 1 15 ? -4.875 15.5 2.889 1 98.69 15 TYR B CA 1
ATOM 1340 C C . TYR B 1 15 ? -4.844 16.922 2.369 1 98.69 15 TYR B C 1
ATOM 1342 O O . TYR B 1 15 ? -3.801 17.406 1.916 1 98.69 15 TYR B O 1
ATOM 1350 N N . SER B 1 16 ? -5.984 17.609 2.424 1 98.44 16 SER B N 1
ATOM 1351 C CA . SER B 1 16 ? -5.988 19.016 2.07 1 98.44 16 SER B CA 1
ATOM 1352 C C . SER B 1 16 ? -5.051 19.812 2.969 1 98.44 16 SER B C 1
ATOM 1354 O O . SER B 1 16 ? -4.301 20.672 2.49 1 98.44 16 SER B O 1
ATOM 1356 N N . ALA B 1 17 ? -5.078 19.562 4.211 1 98.5 17 ALA B N 1
ATOM 1357 C CA . ALA B 1 17 ? -4.168 20.203 5.148 1 98.5 17 ALA B CA 1
ATOM 1358 C C . ALA B 1 17 ? -2.719 19.828 4.863 1 98.5 17 ALA B C 1
ATOM 1360 O O . ALA B 1 17 ? -1.827 20.672 4.887 1 98.5 17 ALA B O 1
ATOM 1361 N N . LEU B 1 18 ? -2.5 18.578 4.578 1 98.56 18 LEU B N 1
ATOM 1362 C CA . LEU B 1 18 ? -1.15 18.094 4.312 1 98.56 18 LEU B CA 1
ATOM 1363 C C . LEU B 1 18 ? -0.553 18.797 3.094 1 98.56 18 LEU B C 1
ATOM 1365 O O . LEU B 1 18 ? 0.64 19.109 3.074 1 98.56 18 LEU B O 1
ATOM 1369 N N . GLU B 1 19 ? -1.323 19.062 2.104 1 98.25 19 GLU B N 1
ATOM 1370 C CA . GLU B 1 19 ? -0.875 19.688 0.861 1 98.25 19 GLU B CA 1
ATOM 1371 C C . GLU B 1 19 ? -0.39 21.109 1.103 1 98.25 19 GLU B C 1
ATOM 1373 O O . GLU B 1 19 ? 0.342 21.672 0.284 1 98.25 19 GLU B O 1
ATOM 1378 N N . THR B 1 20 ? -0.803 21.656 2.227 1 97.88 20 THR B N 1
ATOM 1379 C CA . THR B 1 20 ? -0.418 23.031 2.502 1 97.88 20 THR B CA 1
ATOM 1380 C C . THR B 1 20 ? 0.889 23.094 3.287 1 97.88 20 THR B C 1
ATOM 1382 O O . THR B 1 20 ? 1.487 24.156 3.438 1 97.88 20 THR B O 1
ATOM 1385 N N . LEU B 1 21 ? 1.332 21.984 3.727 1 98.19 21 LEU B N 1
ATOM 1386 C CA . LEU B 1 21 ? 2.523 21.969 4.57 1 98.19 21 LEU B CA 1
ATOM 1387 C C . LEU B 1 21 ? 3.785 21.859 3.723 1 98.19 21 LEU B C 1
ATOM 1389 O O . LEU B 1 21 ? 3.795 21.188 2.693 1 98.19 21 LEU B O 1
ATOM 1393 N N . GLY B 1 22 ? 4.77 22.516 4.168 1 95.38 22 GLY B N 1
ATOM 1394 C CA . GLY B 1 22 ? 6.098 22.5 3.58 1 95.38 22 GLY B CA 1
ATOM 1395 C C . GLY B 1 22 ? 7.199 22.781 4.582 1 95.38 22 GLY B C 1
ATOM 1396 O O . GLY B 1 22 ? 6.941 22.891 5.785 1 95.38 22 GLY B O 1
ATOM 1397 N N . PRO B 1 23 ? 8.391 22.859 4.039 1 91.75 23 PRO B N 1
ATOM 1398 C CA . PRO B 1 23 ? 9.539 23.078 4.926 1 91.75 23 PRO B CA 1
ATOM 1399 C C . PRO B 1 23 ? 9.477 24.422 5.648 1 91.75 23 PRO B C 1
ATOM 1401 O O . PRO B 1 23 ? 10.047 24.562 6.73 1 91.75 23 PRO B O 1
ATOM 1404 N N . ASP B 1 24 ? 8.75 25.359 5.137 1 94.56 24 ASP B N 1
ATOM 1405 C CA . ASP B 1 24 ? 8.719 26.703 5.699 1 94.56 24 ASP B CA 1
ATOM 1406 C C . ASP B 1 24 ? 7.453 26.922 6.52 1 94.56 24 ASP B C 1
ATOM 1408 O O . ASP B 1 24 ? 7.164 28.047 6.934 1 94.56 24 ASP B O 1
ATOM 1412 N N . SER B 1 25 ? 6.754 25.859 6.727 1 97.38 25 SER B N 1
ATOM 1413 C CA . SER B 1 25 ? 5.527 25.984 7.504 1 97.38 25 SER B CA 1
ATOM 1414 C C . SER B 1 25 ? 5.824 26.344 8.953 1 97.38 25 SER B C 1
ATOM 1416 O O . SER B 1 25 ? 6.852 25.938 9.508 1 97.38 25 SER B O 1
ATOM 1418 N N . LEU B 1 26 ? 4.871 27.047 9.578 1 97.44 26 LEU B N 1
ATOM 1419 C CA . LEU B 1 26 ? 5.016 27.453 10.969 1 97.44 26 LEU B CA 1
ATOM 1420 C C . LEU B 1 26 ? 4.621 26.328 11.922 1 97.44 26 LEU B C 1
ATOM 1422 O O . LEU B 1 26 ? 3.879 25.422 11.539 1 97.44 26 LEU B O 1
ATOM 1426 N N . ALA B 1 27 ? 5.051 26.469 13.125 1 97 27 ALA B N 1
ATOM 1427 C CA . ALA B 1 27 ? 4.742 25.484 14.156 1 97 27 ALA B CA 1
ATOM 1428 C C . ALA B 1 27 ? 3.232 25.312 14.312 1 97 27 ALA B C 1
ATOM 1430 O O . ALA B 1 27 ? 2.742 24.203 14.484 1 97 27 ALA B O 1
ATOM 1431 N N . GLU B 1 28 ? 2.564 26.391 14.211 1 97.81 28 GLU B N 1
ATOM 1432 C CA . GLU B 1 28 ? 1.114 26.375 14.383 1 97.81 28 GLU B CA 1
ATOM 1433 C C . GLU B 1 28 ? 0.442 25.547 13.289 1 97.81 28 GLU B C 1
ATOM 1435 O O . GLU B 1 28 ? -0.583 24.906 13.523 1 97.81 28 GLU B O 1
ATOM 1440 N N . ASP B 1 29 ? 0.991 25.625 12.094 1 98.38 29 ASP B N 1
ATOM 1441 C CA . ASP B 1 29 ? 0.438 24.844 10.992 1 98.38 29 ASP B CA 1
ATOM 1442 C C . ASP B 1 29 ? 0.504 23.344 11.289 1 98.38 29 ASP B C 1
ATOM 1444 O O . ASP B 1 29 ? -0.432 22.609 10.977 1 98.38 29 ASP B O 1
ATOM 1448 N N . PHE B 1 30 ? 1.58 22.953 11.922 1 98.44 30 PHE B N 1
ATOM 1449 C CA . PHE B 1 30 ? 1.756 21.547 12.258 1 98.44 30 PHE B CA 1
ATOM 1450 C C . PHE B 1 30 ? 0.809 21.125 13.375 1 98.44 30 PHE B C 1
ATOM 1452 O O . PHE B 1 30 ? 0.274 20.016 13.367 1 98.44 30 PHE B O 1
ATOM 1459 N N . VAL B 1 31 ? 0.653 21.969 14.305 1 98.44 31 VAL B N 1
ATOM 1460 C CA . VAL B 1 31 ? -0.28 21.703 15.398 1 98.44 31 VAL B CA 1
ATOM 1461 C C . VAL B 1 31 ? -1.693 21.547 14.836 1 98.44 31 VAL B C 1
ATOM 1463 O O . VAL B 1 31 ? -2.43 20.641 15.234 1 98.44 31 VAL B O 1
ATOM 1466 N N . ASN B 1 32 ? -2.055 22.438 13.938 1 98.38 32 ASN B N 1
ATOM 1467 C CA . ASN B 1 32 ? -3.361 22.359 13.297 1 98.38 32 ASN B CA 1
ATOM 1468 C C . ASN B 1 32 ? -3.531 21.031 12.547 1 98.38 32 ASN B C 1
ATOM 1470 O O . ASN B 1 32 ? -4.586 20.406 12.625 1 98.38 32 ASN B O 1
ATOM 1474 N N . PHE B 1 33 ? -2.518 20.688 11.844 1 98.75 33 PHE B N 1
ATOM 1475 C CA . PHE B 1 33 ? -2.57 19.406 11.148 1 98.75 33 PHE B CA 1
ATOM 1476 C C . PHE B 1 33 ? -2.717 18.266 12.133 1 98.75 33 PHE B C 1
ATOM 1478 O O . PHE B 1 33 ? -3.539 17.359 11.93 1 98.75 33 PHE B O 1
ATOM 1485 N N . ALA B 1 34 ? -1.947 18.281 13.164 1 98.75 34 ALA B N 1
ATOM 1486 C CA . ALA B 1 34 ? -1.935 17.203 14.148 1 98.75 34 ALA B CA 1
ATOM 1487 C C . ALA B 1 34 ? -3.277 17.094 14.867 1 98.75 34 ALA B C 1
ATOM 1489 O O . ALA B 1 34 ? -3.592 16.062 15.461 1 98.75 34 ALA B O 1
ATOM 1490 N N . SER B 1 35 ? -4.066 18.109 14.797 1 98.5 35 SER B N 1
ATOM 1491 C CA . SER B 1 35 ? -5.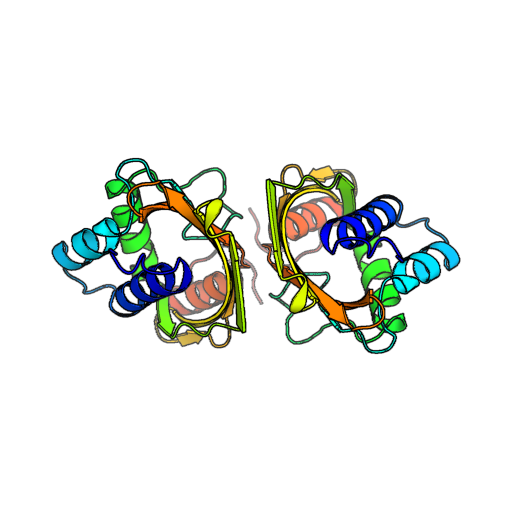355 18.125 15.484 1 98.5 35 SER B CA 1
ATOM 1492 C C . SER B 1 35 ? -6.344 17.156 14.82 1 98.5 35 SER B C 1
ATOM 1494 O O . SER B 1 35 ? -7.379 16.828 15.406 1 98.5 35 SER B O 1
ATOM 1496 N N . PHE B 1 36 ? -6.07 16.703 13.617 1 98.75 36 PHE B N 1
ATOM 1497 C CA . PHE B 1 36 ? -6.879 15.672 12.977 1 98.75 36 PHE B CA 1
ATOM 1498 C C . PHE B 1 36 ? -6.648 14.312 13.641 1 98.75 36 PHE B C 1
ATOM 1500 O O . PHE B 1 36 ? -7.414 13.375 13.414 1 98.75 36 PHE B O 1
ATOM 1507 N N . PHE B 1 37 ? -5.586 14.188 14.438 1 98.81 37 PHE B N 1
ATOM 1508 C CA . PHE B 1 37 ? -5.145 12.922 15.016 1 98.81 37 PHE B CA 1
ATOM 1509 C C . PHE B 1 37 ? -5.438 12.875 16.516 1 98.81 37 PHE B C 1
ATOM 1511 O O . PHE B 1 37 ? -5.469 13.914 17.172 1 98.81 37 PHE B O 1
ATOM 1518 N N . SER B 1 38 ? -5.664 11.703 17.016 1 98.69 38 SER B N 1
ATOM 1519 C CA . SER B 1 38 ? -5.809 11.516 18.453 1 98.69 38 SER B CA 1
ATOM 1520 C C . SER B 1 38 ? -4.477 11.703 19.172 1 98.69 38 SER B C 1
ATOM 1522 O O . SER B 1 38 ? -3.414 11.633 18.547 1 98.69 38 SER B O 1
ATOM 1524 N N . GLU B 1 39 ? -4.484 11.891 20.438 1 98.25 39 GLU B N 1
ATOM 1525 C CA . GLU B 1 39 ? -3.285 12.141 21.234 1 98.25 39 GLU B CA 1
ATOM 1526 C C . GLU B 1 39 ? -2.379 10.914 21.266 1 98.25 39 GLU B C 1
ATOM 1528 O O . GLU B 1 39 ? -1.159 11.039 21.375 1 98.25 39 GLU B O 1
ATOM 1533 N N . ASP B 1 40 ? -2.98 9.742 21.109 1 97.94 40 ASP B N 1
ATOM 1534 C CA . ASP B 1 40 ? -2.219 8.5 21.172 1 97.94 40 ASP B CA 1
ATOM 1535 C C . ASP B 1 40 ? -2.135 7.836 19.797 1 97.94 40 ASP B C 1
ATOM 1537 O O . ASP B 1 40 ? -2.1 6.609 19.688 1 97.94 40 ASP B O 1
ATOM 1541 N N . CYS B 1 41 ? -2.223 8.625 18.781 1 98.75 41 CYS B N 1
ATOM 1542 C CA . CYS B 1 41 ? -2.201 8.094 17.422 1 98.75 41 CYS B CA 1
ATOM 1543 C C . CYS B 1 41 ? -0.868 7.418 17.12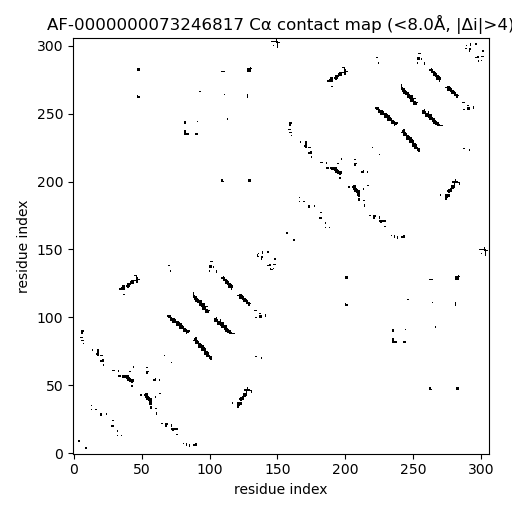5 1 98.75 41 CYS B C 1
ATOM 1545 O O . CYS B 1 41 ? 0.132 7.684 17.797 1 98.75 41 CYS B O 1
ATOM 1547 N N . ILE B 1 42 ? -0.881 6.473 16.188 1 98.81 42 ILE B N 1
ATOM 1548 C CA . ILE B 1 42 ? 0.293 5.84 15.602 1 98.81 42 ILE B CA 1
ATOM 1549 C C . ILE B 1 42 ? 0.296 6.059 14.086 1 98.81 42 ILE B C 1
ATOM 1551 O O . ILE B 1 42 ? -0.69 5.766 13.406 1 98.81 42 ILE B O 1
ATOM 1555 N N . ALA B 1 43 ? 1.406 6.613 13.586 1 98.75 43 ALA B N 1
ATOM 1556 C CA . ALA B 1 43 ? 1.465 6.93 12.164 1 98.75 43 ALA B CA 1
ATOM 1557 C C . ALA B 1 43 ? 2.764 6.426 11.539 1 98.75 43 ALA B C 1
ATOM 1559 O O . ALA B 1 43 ? 3.828 6.504 12.156 1 98.75 43 ALA B O 1
ATOM 1560 N N . TYR B 1 44 ? 2.625 5.855 10.359 1 97.94 44 TYR B N 1
ATOM 1561 C CA . TYR B 1 44 ? 3.746 5.387 9.555 1 97.94 44 TYR B CA 1
ATOM 1562 C C . TYR B 1 44 ? 3.908 6.242 8.297 1 97.94 44 TYR B C 1
ATOM 1564 O O . TYR B 1 44 ? 3.566 5.809 7.195 1 97.94 44 TYR B O 1
ATOM 1572 N N . LEU B 1 45 ? 4.531 7.367 8.445 1 96 45 LEU B N 1
ATOM 1573 C CA . LEU B 1 45 ? 4.539 8.398 7.418 1 96 45 LEU B CA 1
ATOM 1574 C C . LEU B 1 45 ? 5.5 8.031 6.289 1 96 45 LEU B C 1
ATOM 1576 O O . LEU B 1 45 ? 5.363 8.523 5.168 1 96 45 LEU B O 1
ATOM 1580 N N . ARG B 1 46 ? 6.477 7.219 6.527 1 92.75 46 ARG B N 1
ATOM 1581 C CA . ARG B 1 46 ? 7.441 6.809 5.512 1 92.75 46 ARG B CA 1
ATOM 1582 C C . ARG B 1 46 ? 7.035 5.484 4.875 1 92.75 46 ARG B C 1
ATOM 1584 O O . ARG B 1 46 ? 7.691 5.012 3.941 1 92.75 46 ARG B O 1
ATOM 1591 N N . GLY B 1 47 ? 6.008 4.949 5.402 1 94.81 47 GLY B N 1
ATOM 1592 C CA . GLY B 1 47 ? 5.539 3.674 4.887 1 94.81 47 GLY B CA 1
ATOM 1593 C C . GLY B 1 47 ? 5.73 2.531 5.867 1 94.81 47 GLY B C 1
ATOM 1594 O O . GLY B 1 47 ? 6.508 2.643 6.816 1 94.81 47 GLY B O 1
ATOM 1595 N N . MET B 1 48 ? 5.156 1.44 5.59 1 95.31 48 MET B N 1
ATOM 1596 C CA . MET B 1 48 ? 5.129 0.281 6.477 1 95.31 48 MET B CA 1
ATOM 1597 C C . MET B 1 48 ? 6.418 -0.526 6.359 1 95.31 48 MET B C 1
ATOM 1599 O O . MET B 1 48 ? 6.625 -1.482 7.109 1 95.31 48 MET B O 1
ATOM 1603 N N . ARG B 1 49 ? 7.203 -0.091 5.43 1 89.56 49 ARG B N 1
ATOM 1604 C CA . ARG B 1 49 ? 8.562 -0.627 5.457 1 89.56 49 ARG B CA 1
ATOM 1605 C C . ARG B 1 49 ? 9.219 -0.384 6.816 1 89.56 49 ARG B C 1
ATOM 1607 O O . ARG B 1 49 ? 9.969 -1.228 7.309 1 89.56 49 ARG B O 1
ATOM 1614 N N . ASP B 1 50 ? 8.914 0.723 7.395 1 91.12 50 ASP B N 1
ATOM 1615 C CA . ASP B 1 50 ? 9.469 1.129 8.68 1 91.12 50 ASP B CA 1
ATOM 1616 C C . ASP B 1 50 ? 8.484 0.856 9.812 1 91.12 50 ASP B C 1
ATOM 1618 O O . ASP B 1 50 ? 8.305 1.69 10.703 1 91.12 50 ASP B O 1
ATOM 1622 N N . HIS B 1 51 ? 7.844 -0.274 9.789 1 94 51 HIS B N 1
ATOM 1623 C CA . HIS B 1 51 ? 6.781 -0.609 10.727 1 94 51 HIS B CA 1
ATOM 1624 C C . HIS B 1 51 ? 7.301 -0.649 12.164 1 94 51 HIS B C 1
ATOM 1626 O O . HIS B 1 51 ? 6.52 -0.576 13.117 1 94 51 HIS B O 1
ATOM 1632 N N . LYS B 1 52 ? 8.586 -0.694 12.367 1 94.19 52 LYS B N 1
ATOM 1633 C CA . LYS B 1 52 ? 9.148 -0.804 13.711 1 94.19 52 LYS B CA 1
ATOM 1634 C C . LYS B 1 52 ? 9.352 0.573 14.336 1 94.19 52 LYS B C 1
ATOM 1636 O O . LYS B 1 52 ? 9.586 0.687 15.539 1 94.19 52 LYS B O 1
ATOM 1641 N N . THR B 1 53 ? 9.273 1.592 13.516 1 94.69 53 THR B N 1
ATOM 1642 C CA . THR B 1 53 ? 9.57 2.928 14.023 1 94.69 53 THR B CA 1
ATOM 1643 C C . THR B 1 53 ? 8.469 3.91 13.633 1 94.69 53 THR B C 1
ATOM 1645 O O . THR B 1 53 ? 8.727 4.883 12.922 1 94.69 53 THR B O 1
ATOM 1648 N N . PRO B 1 54 ? 7.324 3.75 14.141 1 97.38 54 PRO B N 1
ATOM 1649 C CA . PRO B 1 54 ? 6.23 4.684 13.859 1 97.38 54 PRO B CA 1
ATOM 1650 C C . PRO B 1 54 ? 6.363 5.996 14.625 1 97.38 54 PRO B C 1
ATOM 1652 O O . PRO B 1 54 ? 7.203 6.109 15.523 1 97.38 54 PRO B O 1
ATOM 1655 N N . ALA B 1 55 ? 5.648 7.051 14.164 1 98.06 55 ALA B N 1
ATOM 1656 C CA . ALA B 1 55 ? 5.402 8.234 14.984 1 98.06 55 ALA B CA 1
ATOM 1657 C C . ALA B 1 55 ? 4.34 7.953 16.047 1 98.06 55 ALA B C 1
ATOM 1659 O O . ALA B 1 55 ? 3.275 7.414 15.742 1 98.06 55 ALA B O 1
ATOM 1660 N N . PHE B 1 56 ? 4.617 8.305 17.25 1 98.31 56 PHE B N 1
ATOM 1661 C CA . PHE B 1 56 ? 3.672 8.102 18.344 1 98.31 56 PHE B CA 1
ATOM 1662 C C . PHE B 1 56 ? 3.125 9.438 18.828 1 98.31 56 PHE B C 1
ATOM 1664 O O . PHE B 1 56 ? 3.891 10.352 19.156 1 98.31 56 PHE B O 1
ATOM 1671 N N . GLY B 1 57 ? 1.859 9.492 18.875 1 98.56 57 GLY B N 1
ATOM 1672 C CA . GLY B 1 57 ? 1.206 10.695 19.375 1 98.56 57 GLY B CA 1
ATOM 1673 C C . GLY B 1 57 ? 1.369 11.883 18.438 1 98.56 57 GLY B C 1
ATOM 1674 O O . GLY B 1 57 ? 2.055 11.789 17.422 1 98.56 57 GLY B O 1
ATOM 1675 N N . ARG B 1 58 ? 0.76 12.953 18.797 1 98.62 58 ARG B N 1
ATOM 1676 C CA . ARG B 1 58 ? 0.771 14.156 17.969 1 98.62 58 ARG B CA 1
ATOM 1677 C C . ARG B 1 58 ? 2.174 14.75 17.891 1 98.62 58 ARG B C 1
ATOM 1679 O O . ARG B 1 58 ? 2.59 15.227 16.828 1 98.62 58 ARG B O 1
ATOM 1686 N N . GLN B 1 59 ? 2.885 14.688 18.953 1 98.25 59 GLN B N 1
ATOM 1687 C CA . GLN B 1 59 ? 4.238 15.234 18.953 1 98.25 59 GLN B CA 1
ATOM 1688 C C . GLN B 1 59 ? 5.156 14.43 18.031 1 98.25 59 GLN B C 1
ATOM 1690 O O . GLN B 1 59 ? 5.941 14.992 17.281 1 98.25 59 GLN B O 1
ATOM 1695 N N . GLY B 1 60 ? 5.023 13.102 18.203 1 98.38 60 GLY B N 1
ATOM 1696 C CA . GLY B 1 60 ? 5.793 12.266 17.297 1 98.38 60 GLY B CA 1
ATOM 1697 C C . GLY B 1 60 ? 5.434 12.477 15.836 1 98.38 60 GLY B C 1
ATOM 1698 O O . GLY B 1 60 ? 6.312 12.508 14.977 1 98.38 60 GLY B O 1
ATOM 1699 N N . LEU B 1 61 ? 4.199 12.664 15.594 1 98.69 61 LEU B N 1
ATOM 1700 C CA . LEU B 1 61 ? 3.701 12.93 14.25 1 98.69 61 LEU B CA 1
ATOM 1701 C C . LEU B 1 61 ? 4.301 14.219 13.695 1 98.69 61 LEU B C 1
ATOM 1703 O O . LEU B 1 61 ? 4.793 14.242 12.562 1 98.69 61 LEU B O 1
ATOM 1707 N N . ILE B 1 62 ? 4.219 15.258 14.469 1 98.5 62 ILE B N 1
ATOM 1708 C CA . ILE B 1 62 ? 4.742 16.562 14.055 1 98.5 62 ILE B CA 1
ATOM 1709 C C . ILE B 1 62 ? 6.238 16.438 13.766 1 98.5 62 ILE B C 1
ATOM 1711 O O . ILE B 1 62 ? 6.715 16.891 12.727 1 98.5 62 ILE B O 1
ATOM 1715 N N . HIS B 1 63 ? 6.938 15.812 14.633 1 98.06 63 HIS B N 1
ATOM 1716 C CA . HIS B 1 63 ? 8.383 15.656 14.492 1 98.06 63 HIS B CA 1
ATOM 1717 C C . HIS B 1 63 ? 8.727 14.922 13.195 1 98.06 63 HIS B C 1
ATOM 1719 O O . HIS B 1 63 ? 9.57 15.383 12.422 1 98.06 63 HIS B O 1
ATOM 1725 N N . ASP B 1 64 ? 8.141 13.82 12.984 1 97.5 64 ASP B N 1
ATOM 1726 C CA . ASP B 1 64 ? 8.422 13.023 11.797 1 97.5 64 ASP B CA 1
ATOM 1727 C C . ASP B 1 64 ? 8.039 13.773 10.523 1 97.5 64 ASP B C 1
ATOM 1729 O O . ASP B 1 64 ? 8.75 13.711 9.516 1 97.5 64 ASP B O 1
ATOM 1733 N N . LEU B 1 65 ? 6.914 14.43 10.578 1 98.06 65 LEU B N 1
ATOM 1734 C CA . LEU B 1 65 ? 6.457 15.18 9.414 1 98.06 65 LEU B CA 1
ATOM 1735 C C . LEU B 1 65 ? 7.426 16.312 9.086 1 98.06 65 LEU B C 1
ATOM 1737 O O . LEU B 1 65 ? 7.77 16.516 7.922 1 98.06 65 LEU B O 1
ATOM 1741 N N . GLN B 1 66 ? 7.844 17.031 10.078 1 97.56 66 GLN B N 1
ATOM 1742 C CA . GLN B 1 66 ? 8.812 18.094 9.875 1 97.56 66 GLN B CA 1
ATOM 1743 C C . GLN B 1 66 ? 10.094 17.562 9.234 1 97.56 66 GLN B C 1
ATOM 1745 O O . GLN B 1 66 ? 10.641 18.188 8.328 1 97.56 66 GLN B O 1
ATOM 1750 N N . ASN B 1 67 ? 10.531 16.469 9.672 1 95.56 67 ASN B N 1
ATOM 1751 C CA . ASN B 1 67 ? 11.734 15.859 9.109 1 95.56 67 ASN B CA 1
ATOM 1752 C C . ASN B 1 67 ? 11.523 15.469 7.648 1 95.56 67 ASN B C 1
ATOM 1754 O O . ASN B 1 67 ? 12.383 15.703 6.805 1 95.56 67 ASN B O 1
ATOM 1758 N N . LEU B 1 68 ? 10.438 14.898 7.348 1 96 68 LEU B N 1
ATOM 1759 C CA . LEU B 1 68 ? 10.133 14.453 5.988 1 96 68 LEU B CA 1
ATOM 1760 C C . LEU B 1 68 ? 10.055 15.641 5.035 1 96 68 LEU B C 1
ATOM 1762 O O . LEU B 1 68 ? 10.523 15.562 3.9 1 96 68 LEU B O 1
ATOM 1766 N N . LEU B 1 69 ? 9.484 16.688 5.527 1 96.94 69 LEU B N 1
ATOM 1767 C CA . LEU B 1 69 ? 9.195 17.844 4.676 1 96.94 69 LEU B CA 1
ATOM 1768 C C . LEU B 1 69 ? 10.484 18.547 4.258 1 96.94 69 LEU B C 1
ATOM 1770 O O . LEU B 1 69 ? 10.484 19.344 3.326 1 96.94 69 LEU B O 1
ATOM 1774 N N . GLN B 1 70 ? 11.555 18.234 4.875 1 93.38 70 GLN B N 1
ATOM 1775 C CA . GLN B 1 70 ? 12.844 18.797 4.48 1 93.38 70 GLN B CA 1
ATOM 1776 C C . GLN B 1 70 ? 13.266 18.281 3.109 1 93.38 70 GLN B C 1
ATOM 1778 O O . GLN B 1 70 ? 13.984 18.969 2.381 1 93.38 70 GLN B O 1
ATOM 1783 N N . SER B 1 71 ? 12.789 17.141 2.734 1 93.44 71 SER B N 1
ATOM 1784 C CA . SER B 1 71 ? 13.266 16.531 1.493 1 93.44 71 SER B CA 1
ATOM 1785 C C . SER B 1 71 ? 12.109 16.266 0.535 1 93.44 71 SER B C 1
ATOM 1787 O O . SER B 1 71 ? 12.32 16.141 -0.675 1 93.44 71 SER B O 1
ATOM 1789 N N . GLN B 1 72 ? 10.922 16.109 1.112 1 95.56 72 GLN B N 1
ATOM 1790 C CA . GLN B 1 72 ? 9.789 15.742 0.266 1 95.56 72 GLN B CA 1
ATOM 1791 C C . GLN B 1 72 ? 8.492 16.328 0.802 1 95.56 72 GLN B C 1
ATOM 1793 O O . GLN B 1 72 ? 8.297 16.422 2.016 1 95.56 72 GLN B O 1
ATOM 1798 N N . HIS B 1 73 ? 7.625 16.781 -0.087 1 96.06 73 HIS B N 1
ATOM 1799 C CA . HIS B 1 73 ? 6.297 17.188 0.36 1 96.06 73 HIS B CA 1
ATOM 1800 C C . HIS B 1 73 ? 5.25 16.922 -0.715 1 96.06 73 HIS B C 1
ATOM 1802 O O . HIS B 1 73 ? 5.562 16.922 -1.907 1 96.06 73 HIS B O 1
ATOM 1808 N N . LEU B 1 74 ? 4.098 16.656 -0.292 1 98.12 74 LEU B N 1
ATOM 1809 C CA . LEU B 1 74 ? 2.953 16.359 -1.146 1 98.12 74 LEU B CA 1
ATOM 1810 C C . LEU B 1 74 ? 2.477 17.609 -1.872 1 98.12 74 LEU B C 1
ATOM 1812 O O . LEU B 1 74 ? 2.17 18.625 -1.237 1 98.12 74 LEU B O 1
ATOM 1816 N N . LYS B 1 75 ? 2.441 17.531 -3.141 1 97.94 75 LYS B N 1
ATOM 1817 C CA . LYS B 1 75 ? 1.945 18.656 -3.936 1 97.94 75 LYS B CA 1
ATOM 1818 C C . LYS B 1 75 ? 0.47 18.469 -4.281 1 97.94 75 LYS B C 1
ATOM 1820 O O . LYS B 1 75 ? -0.302 19.422 -4.254 1 97.94 75 LYS B O 1
ATOM 1825 N N . LYS B 1 76 ? 0.171 17.219 -4.641 1 98.38 76 LYS B N 1
ATOM 1826 C CA . LYS B 1 76 ? -1.204 16.953 -5.051 1 98.38 76 LYS B CA 1
ATOM 1827 C C . LYS B 1 76 ? -1.58 15.492 -4.781 1 98.38 76 LYS B C 1
ATOM 1829 O O . LYS B 1 76 ? -0.894 14.578 -5.234 1 98.38 76 LYS B O 1
ATOM 1834 N N . ARG B 1 77 ? -2.621 15.375 -4.008 1 98.69 77 ARG B N 1
ATOM 1835 C CA . ARG B 1 77 ? -3.225 14.055 -3.826 1 98.69 77 ARG B CA 1
ATOM 1836 C C . ARG B 1 77 ? -4.168 13.719 -4.977 1 98.69 77 ARG B C 1
ATOM 1838 O O . ARG B 1 77 ? -4.969 14.562 -5.395 1 98.69 77 ARG B O 1
ATOM 1845 N N . ARG B 1 78 ? -4.055 12.57 -5.531 1 98.69 78 ARG B N 1
ATOM 1846 C CA . ARG B 1 78 ? -4.992 12.047 -6.52 1 98.69 78 ARG B CA 1
ATOM 1847 C C . ARG B 1 78 ? -5.543 10.688 -6.09 1 98.69 78 ARG B C 1
ATOM 1849 O O . ARG B 1 78 ? -4.812 9.695 -6.074 1 98.69 78 ARG B O 1
ATOM 1856 N N . VAL B 1 79 ? -6.785 10.641 -5.816 1 98.69 79 VAL B N 1
ATOM 1857 C CA . VAL B 1 79 ? -7.426 9.406 -5.371 1 98.69 79 VAL B CA 1
ATOM 1858 C C . VAL B 1 79 ? -7.793 8.547 -6.582 1 98.69 79 VAL B C 1
ATOM 1860 O O . VAL B 1 79 ? -8.438 9.031 -7.516 1 98.69 79 VAL B O 1
ATOM 1863 N N . ILE B 1 80 ? -7.363 7.32 -6.594 1 98.44 80 ILE B N 1
ATOM 1864 C CA . ILE B 1 80 ? -7.734 6.355 -7.621 1 98.44 80 ILE B CA 1
ATOM 1865 C C . ILE B 1 80 ? -8.992 5.605 -7.191 1 98.44 80 ILE B C 1
ATOM 1867 O O . ILE B 1 80 ? -9.938 5.469 -7.973 1 98.44 80 ILE B O 1
ATOM 1871 N N . SER B 1 81 ? -9 5.133 -5.98 1 98 81 SER B N 1
ATOM 1872 C CA . SER B 1 81 ? -10.141 4.445 -5.395 1 98 81 SER B CA 1
ATOM 1873 C C . SER B 1 81 ? -10.086 4.484 -3.871 1 98 81 SER B C 1
ATOM 1875 O O . SER B 1 81 ? -9.016 4.656 -3.285 1 98 81 SER B O 1
ATOM 1877 N N . GLN B 1 82 ? -11.258 4.383 -3.311 1 97.62 82 GLN B N 1
ATOM 1878 C CA . GLN B 1 82 ? -11.375 4.387 -1.855 1 97.62 82 GLN B CA 1
ATOM 1879 C C . GLN B 1 82 ? -12.578 3.572 -1.396 1 97.62 82 GLN B C 1
ATOM 1881 O O . GLN B 1 82 ? -13.609 3.537 -2.076 1 97.62 82 GLN B O 1
ATOM 1886 N N . VAL B 1 83 ? -12.414 2.887 -0.303 1 97.56 83 VAL B N 1
ATOM 1887 C CA . VAL B 1 83 ? -13.5 2.145 0.327 1 97.56 83 VAL B CA 1
ATOM 1888 C C . VAL B 1 83 ? -13.477 2.375 1.836 1 97.56 83 VAL B C 1
ATOM 1890 O O . VAL B 1 83 ? -12.414 2.303 2.465 1 97.56 83 VAL B O 1
ATOM 1893 N N . ALA B 1 84 ? -14.672 2.668 2.348 1 96.62 84 ALA B N 1
ATOM 1894 C CA . ALA B 1 84 ? -14.773 2.963 3.775 1 96.62 84 ALA B CA 1
ATOM 1895 C C . ALA B 1 84 ? -15.68 1.958 4.48 1 96.62 84 ALA B C 1
ATOM 1897 O O . ALA B 1 84 ? -16.672 1.509 3.912 1 96.62 84 ALA B O 1
ATOM 1898 N N . ASN B 1 85 ? -15.25 1.509 5.57 1 95.81 85 ASN B N 1
ATOM 1899 C CA . ASN B 1 85 ? -16.125 0.909 6.574 1 95.81 85 ASN B CA 1
ATOM 1900 C C . ASN B 1 85 ? -16.531 1.924 7.637 1 95.81 85 ASN B C 1
ATOM 1902 O O . ASN B 1 85 ? -15.859 2.076 8.656 1 95.81 85 ASN B O 1
ATOM 1906 N N . GLU B 1 86 ? -17.641 2.57 7.422 1 94.62 86 GLU B N 1
ATOM 1907 C CA . GLU B 1 86 ? -18.062 3.664 8.289 1 94.62 86 GLU B CA 1
ATOM 1908 C C . GLU B 1 86 ? -18.312 3.176 9.711 1 94.62 86 GLU B C 1
ATOM 1910 O O . GLU B 1 86 ? -17.922 3.846 10.672 1 94.62 86 GLU B O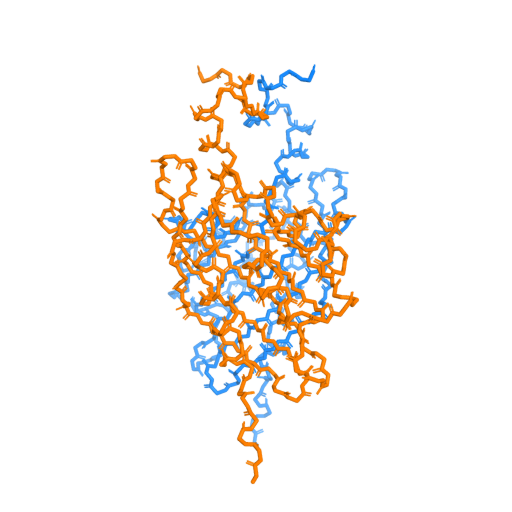 1
ATOM 1915 N N . GLN B 1 87 ? -18.859 2.045 9.789 1 92.69 87 GLN B N 1
ATOM 1916 C CA . GLN B 1 87 ? -19.172 1.511 11.109 1 92.69 87 GLN B CA 1
ATOM 1917 C C . GLN B 1 87 ? -17.891 1.174 11.875 1 92.69 87 GLN B C 1
ATOM 1919 O O . GLN B 1 87 ? -17.812 1.397 13.086 1 92.69 87 GLN B O 1
ATOM 1924 N N . GLY B 1 88 ? -16.906 0.706 11.188 1 94.56 88 GLY B N 1
ATOM 1925 C CA . GLY B 1 88 ? -15.664 0.305 11.82 1 94.56 88 GLY B CA 1
ATOM 1926 C C . GLY B 1 88 ? -14.664 1.441 11.953 1 94.56 88 GLY B C 1
ATOM 1927 O O . GLY B 1 88 ? -13.625 1.295 12.602 1 94.56 88 GLY B O 1
ATOM 1928 N N . GLY B 1 89 ? -14.977 2.549 11.352 1 97.19 89 GLY B N 1
ATOM 1929 C CA . GLY B 1 89 ? -14.109 3.709 11.422 1 97.19 89 GLY B CA 1
ATOM 1930 C C . GLY B 1 89 ? -12.828 3.543 10.633 1 97.19 89 GLY B C 1
ATOM 1931 O O . GLY B 1 89 ? -11.766 4.027 11.047 1 97.19 89 GLY B O 1
ATOM 1932 N N . GLN B 1 90 ? -12.844 2.799 9.578 1 98.31 90 GLN B N 1
ATOM 1933 C CA . GLN B 1 90 ? -11.641 2.551 8.797 1 98.31 90 GLN B CA 1
ATOM 1934 C C . GLN B 1 90 ? -11.859 2.869 7.32 1 98.31 90 GLN B C 1
ATOM 1936 O O . GLN B 1 90 ? -12.922 2.568 6.77 1 98.31 90 GLN B O 1
ATOM 1941 N N . ILE B 1 91 ? -10.867 3.482 6.699 1 98.5 91 ILE B N 1
ATOM 1942 C CA . ILE B 1 91 ? -10.938 3.789 5.277 1 98.5 91 ILE B CA 1
ATOM 1943 C C . ILE B 1 91 ? -9.633 3.396 4.598 1 98.5 91 ILE B C 1
ATOM 1945 O O . ILE B 1 91 ? -8.547 3.594 5.16 1 98.5 91 ILE B O 1
ATOM 1949 N N . PHE B 1 92 ? -9.75 2.75 3.467 1 98.81 92 PHE B N 1
ATOM 1950 C CA . PHE B 1 92 ? -8.656 2.459 2.553 1 98.81 92 PHE B CA 1
ATOM 1951 C C . PHE B 1 92 ? -8.672 3.414 1.365 1 98.81 92 PHE B C 1
ATOM 1953 O O . PHE B 1 92 ? -9.719 3.633 0.752 1 98.81 92 PHE B O 1
ATOM 1960 N N . SER B 1 93 ? -7.516 3.986 1.075 1 98.81 93 SER B N 1
ATOM 1961 C CA . SER B 1 93 ? -7.426 4.91 -0.049 1 98.81 93 SER B CA 1
ATOM 1962 C C . SER B 1 93 ? -6.254 4.562 -0.961 1 98.81 93 SER B C 1
ATOM 1964 O O . SER B 1 93 ? -5.105 4.504 -0.514 1 98.81 93 SER B O 1
ATOM 1966 N N . GLU B 1 94 ? -6.527 4.246 -2.188 1 98.81 94 GLU B N 1
ATOM 1967 C CA . GLU B 1 94 ? -5.539 4.098 -3.248 1 98.81 94 GLU B CA 1
ATOM 1968 C C . GLU B 1 94 ? -5.289 5.422 -3.963 1 98.81 94 GLU B C 1
ATOM 1970 O O . GLU B 1 94 ? -6.23 6.082 -4.402 1 98.81 94 GLU B O 1
ATOM 1975 N N . MET B 1 95 ? -3.977 5.711 -4.102 1 98.75 95 MET B N 1
ATOM 1976 C CA . MET B 1 95 ? -3.68 7.051 -4.602 1 98.75 95 MET B CA 1
ATOM 1977 C C . MET B 1 95 ? -2.521 7.016 -5.59 1 98.75 95 MET B C 1
ATOM 1979 O O . MET B 1 95 ? -1.708 6.09 -5.57 1 98.75 95 MET B O 1
ATOM 1983 N N . GLU B 1 96 ? -2.498 7.973 -6.461 1 98.31 96 GLU B N 1
ATOM 1984 C CA . GLU B 1 96 ? -1.389 8.297 -7.352 1 98.31 96 GLU B CA 1
ATOM 1985 C C . GLU B 1 96 ? -0.975 9.758 -7.203 1 98.31 96 GLU B C 1
ATOM 1987 O O . GLU B 1 96 ? -1.323 10.594 -8.039 1 98.31 96 GLU B O 1
ATOM 1992 N N . ASN B 1 97 ? -0.14 10.055 -6.262 1 98.5 97 ASN B N 1
ATOM 1993 C CA . ASN B 1 97 ? 0.116 11.422 -5.805 1 98.5 97 ASN B CA 1
ATOM 1994 C C . ASN B 1 97 ? 1.261 12.062 -6.582 1 98.5 97 ASN B C 1
ATOM 1996 O O . ASN B 1 97 ? 1.988 11.383 -7.305 1 98.5 97 ASN B O 1
ATOM 2000 N N . GLN B 1 98 ? 1.285 13.344 -6.469 1 98.62 98 GLN B N 1
ATOM 2001 C CA . GLN B 1 98 ? 2.42 14.148 -6.914 1 98.62 98 GLN B CA 1
ATOM 2002 C C . GLN B 1 98 ? 3.215 14.68 -5.727 1 98.62 98 GLN B C 1
ATOM 2004 O O . GLN B 1 98 ? 2.639 15.219 -4.777 1 98.62 98 GLN B O 1
ATOM 2009 N N . TYR B 1 99 ? 4.512 14.523 -5.77 1 98.12 99 TYR B N 1
ATOM 2010 C CA . TYR B 1 99 ? 5.398 15.031 -4.73 1 98.12 99 TYR B CA 1
ATOM 2011 C C . TYR B 1 99 ? 6.461 15.953 -5.32 1 98.12 99 TYR B C 1
ATOM 2013 O O . TYR B 1 99 ? 6.777 15.859 -6.512 1 98.12 99 TYR B O 1
ATOM 2021 N N . ILE B 1 100 ? 6.91 16.812 -4.508 1 97.44 100 ILE B N 1
ATOM 2022 C CA . ILE B 1 100 ? 8.18 17.484 -4.738 1 97.44 100 ILE B CA 1
ATOM 2023 C C . ILE B 1 100 ? 9.266 16.859 -3.865 1 97.44 100 ILE B C 1
ATOM 2025 O O . ILE B 1 100 ? 9.102 16.75 -2.646 1 97.44 100 ILE B O 1
ATOM 2029 N N . VAL B 1 101 ? 10.266 16.406 -4.453 1 96.25 101 VAL B N 1
ATOM 2030 C CA . VAL B 1 101 ? 11.43 15.867 -3.77 1 96.25 101 VAL B CA 1
ATOM 2031 C C . VAL B 1 101 ? 12.656 16.719 -4.086 1 96.25 101 VAL B C 1
ATOM 2033 O O . VAL B 1 101 ? 13.219 16.625 -5.184 1 96.25 101 VAL B O 1
ATOM 2036 N N . HIS B 1 102 ? 12.938 17.5 -3.045 1 92.12 102 HIS B N 1
ATOM 2037 C CA . HIS B 1 102 ? 13.906 18.562 -3.283 1 92.12 102 HIS B CA 1
ATOM 2038 C C . HIS B 1 102 ? 13.477 19.453 -4.453 1 92.12 102 HIS B C 1
ATOM 2040 O O . HIS B 1 102 ? 12.414 20.062 -4.418 1 92.12 102 HIS B O 1
ATOM 2046 N N . SER B 1 103 ? 14.141 19.391 -5.602 1 88.88 103 SER B N 1
ATOM 2047 C CA . SER B 1 103 ? 13.797 20.297 -6.695 1 88.88 103 SER B CA 1
ATOM 2048 C C . SER B 1 103 ? 13.188 19.531 -7.871 1 88.88 103 SER B C 1
ATOM 2050 O O . SER B 1 103 ? 12.961 20.109 -8.938 1 88.88 103 SER B O 1
ATOM 2052 N N . GLU B 1 104 ? 12.867 18.312 -7.605 1 95.56 104 GLU B N 1
ATOM 2053 C CA . GLU B 1 104 ? 12.328 17.484 -8.68 1 95.56 104 GLU B CA 1
ATOM 2054 C C . GLU B 1 104 ? 10.883 17.094 -8.414 1 95.56 104 GLU B C 1
ATOM 2056 O O . GLU B 1 104 ? 10.461 17.016 -7.254 1 95.56 104 GLU B O 1
ATOM 2061 N N . ILE B 1 105 ? 10.18 16.859 -9.492 1 96.94 105 ILE B N 1
ATOM 2062 C CA . ILE B 1 105 ? 8.789 16.406 -9.383 1 96.94 105 ILE B CA 1
ATOM 2063 C C . ILE B 1 105 ? 8.727 14.891 -9.539 1 96.94 105 ILE B C 1
ATOM 2065 O O . ILE B 1 105 ? 9.273 14.336 -10.492 1 96.94 105 ILE B O 1
ATOM 2069 N N . LEU B 1 106 ? 8.164 14.242 -8.594 1 97.25 106 LEU B N 1
ATOM 2070 C CA . LEU B 1 106 ? 7.84 12.82 -8.672 1 97.25 106 LEU B CA 1
ATOM 2071 C C . LEU B 1 106 ? 6.352 12.617 -8.938 1 97.25 106 LEU B C 1
ATOM 2073 O O . LEU B 1 106 ? 5.527 12.828 -8.047 1 97.25 106 LEU B O 1
ATOM 2077 N N . ASP B 1 107 ? 6.074 12.219 -10.203 1 96.94 107 ASP B N 1
ATOM 2078 C CA . ASP B 1 107 ? 4.699 12.086 -10.672 1 96.94 107 ASP B CA 1
ATOM 2079 C C . ASP B 1 107 ? 4.598 11.031 -11.773 1 96.94 107 ASP B C 1
ATOM 2081 O O . ASP B 1 107 ? 5.184 11.188 -12.852 1 96.94 107 ASP B O 1
ATOM 2085 N N . PRO B 1 108 ? 3.812 10 -11.539 1 97.38 108 PRO B N 1
ATOM 2086 C CA . PRO B 1 108 ? 2.957 9.664 -10.398 1 97.38 108 PRO B CA 1
ATOM 2087 C C . PRO B 1 108 ? 3.709 8.922 -9.297 1 97.38 108 PRO B C 1
ATOM 2089 O O . PRO B 1 108 ? 4.719 8.266 -9.562 1 97.38 108 PRO B O 1
ATOM 2092 N N . PHE B 1 109 ? 3.312 9.109 -8.07 1 97.75 109 PHE B N 1
ATOM 2093 C CA . PHE B 1 109 ? 3.744 8.273 -6.957 1 97.75 109 PHE B CA 1
ATOM 2094 C C . PHE B 1 109 ? 2.578 7.461 -6.402 1 97.75 109 PHE B C 1
ATOM 2096 O O . PHE B 1 109 ? 1.659 8.016 -5.801 1 97.75 109 PHE B O 1
ATOM 2103 N N . HIS B 1 110 ? 2.65 6.18 -6.535 1 98.25 110 HIS B N 1
ATOM 2104 C CA . HIS B 1 110 ? 1.569 5.277 -6.156 1 98.25 110 HIS B CA 1
ATOM 2105 C C . HIS B 1 110 ? 1.699 4.844 -4.699 1 98.25 110 HIS B C 1
ATOM 2107 O O . HIS B 1 110 ? 2.771 4.41 -4.27 1 98.25 110 HIS B O 1
ATOM 2113 N N . LYS B 1 111 ? 0.631 4.93 -3.943 1 98.31 111 LYS B N 1
ATOM 2114 C CA . LYS B 1 111 ? 0.6 4.5 -2.547 1 98.31 111 LYS B CA 1
ATOM 2115 C C . LYS B 1 111 ? -0.83 4.223 -2.09 1 98.31 111 LYS B C 1
ATOM 2117 O O . LYS B 1 111 ? -1.788 4.633 -2.748 1 98.31 111 LYS B O 1
ATOM 2122 N N . THR B 1 112 ? -0.983 3.479 -1.042 1 98.81 112 THR B N 1
ATOM 2123 C CA . THR B 1 112 ? -2.254 3.344 -0.338 1 98.81 112 THR B CA 1
ATOM 2124 C C . THR B 1 112 ? -2.131 3.84 1.1 1 98.81 112 THR B C 1
ATOM 2126 O O . THR B 1 112 ? -1.039 3.838 1.672 1 98.81 112 THR B O 1
ATOM 2129 N N . ALA B 1 113 ? -3.23 4.285 1.604 1 98.88 113 ALA B N 1
ATOM 2130 C CA . ALA B 1 113 ? -3.373 4.621 3.018 1 98.88 113 ALA B CA 1
ATOM 2131 C C . ALA B 1 113 ? -4.465 3.777 3.674 1 98.88 113 ALA B C 1
ATOM 2133 O O . ALA B 1 113 ? -5.531 3.566 3.09 1 98.88 113 ALA B O 1
ATOM 2134 N N . VAL B 1 114 ? -4.113 3.221 4.773 1 98.94 114 VAL B N 1
ATOM 2135 C CA . VAL B 1 114 ? -5.086 2.615 5.672 1 98.94 114 VAL B CA 1
ATOM 2136 C C . VAL B 1 114 ? -5.227 3.467 6.934 1 98.94 114 VAL B C 1
ATOM 2138 O O . VAL B 1 114 ? -4.285 3.576 7.723 1 98.94 114 VAL B O 1
ATOM 2141 N N . VAL B 1 115 ? -6.418 4.027 7.102 1 98.88 115 VAL B N 1
ATOM 2142 C CA . VAL B 1 115 ? -6.609 5.004 8.172 1 98.88 115 VAL B CA 1
ATOM 2143 C C . VAL B 1 115 ? -7.77 4.574 9.062 1 98.88 115 VAL B C 1
ATOM 2145 O O . VAL B 1 115 ? -8.844 4.219 8.57 1 98.88 115 VAL B O 1
ATOM 2148 N N . SER B 1 116 ? -7.527 4.598 10.336 1 98.75 116 SER B N 1
ATOM 2149 C CA . SER B 1 116 ? -8.57 4.301 11.312 1 98.75 116 SER B CA 1
ATOM 2150 C C . SER B 1 116 ? -8.883 5.516 12.18 1 98.75 116 SER B C 1
ATOM 2152 O O . SER B 1 116 ? -7.969 6.191 12.664 1 98.75 116 SER B O 1
ATOM 2154 N N . PHE B 1 117 ? -10.133 5.738 12.336 1 98.31 117 PHE B N 1
ATOM 2155 C CA . PHE B 1 117 ? -10.633 6.828 13.172 1 98.31 117 PHE B CA 1
ATOM 2156 C C . PHE B 1 117 ? -11.234 6.289 14.461 1 98.31 117 PHE B C 1
ATOM 2158 O O . PHE B 1 117 ? -11.859 5.227 14.469 1 98.31 117 PHE B O 1
ATOM 2165 N N . ASN B 1 118 ? -11.016 6.98 15.5 1 96.94 118 ASN B N 1
ATOM 2166 C CA . ASN B 1 118 ? -11.672 6.598 16.75 1 96.94 118 ASN B CA 1
ATOM 2167 C C . ASN B 1 118 ? -13.094 7.148 16.828 1 96.94 118 ASN B C 1
ATOM 2169 O O . ASN B 1 118 ? -13.594 7.734 15.859 1 96.94 118 ASN B O 1
ATOM 2173 N N . ARG B 1 119 ? -13.734 6.957 17.891 1 94.06 119 ARG B N 1
ATOM 2174 C CA . ARG B 1 119 ? -15.141 7.309 18.047 1 94.06 119 ARG B CA 1
ATOM 2175 C C . ARG B 1 119 ? -15.336 8.82 18.016 1 94.06 119 ARG B C 1
ATOM 2177 O O . ARG B 1 119 ? -16.422 9.305 17.672 1 94.06 119 ARG B O 1
ATOM 2184 N N . GLU B 1 120 ? -14.344 9.586 18.375 1 94.94 120 GLU B N 1
ATOM 2185 C CA . GLU B 1 120 ? -14.414 11.047 18.375 1 94.94 120 GLU B CA 1
ATOM 2186 C C . GLU B 1 120 ? -14.156 11.617 16.984 1 94.94 120 GLU B C 1
ATOM 2188 O O . GLU B 1 120 ? -14.219 12.836 16.781 1 94.94 120 GLU B O 1
ATOM 2193 N N . GLY B 1 121 ? -13.812 10.727 16.047 1 95.88 121 GLY B N 1
ATOM 2194 C CA . GLY B 1 121 ? -13.586 11.172 14.68 1 95.88 121 GLY B CA 1
ATOM 2195 C C . GLY B 1 121 ? -12.148 11.578 14.414 1 95.88 121 GLY B C 1
ATOM 2196 O O . GLY B 1 121 ? -11.859 12.219 13.406 1 95.88 121 GLY B O 1
ATOM 2197 N N . LEU B 1 122 ? -11.234 11.227 15.305 1 98.38 122 LEU B N 1
ATOM 2198 C CA . LEU B 1 122 ? -9.82 11.531 15.148 1 98.38 122 LEU B CA 1
ATOM 2199 C C . LEU B 1 122 ? -9.055 10.312 14.641 1 98.38 122 LEU B C 1
ATOM 2201 O O . LEU B 1 122 ? -9.422 9.172 14.945 1 98.38 122 LEU B O 1
ATOM 2205 N N . ILE B 1 123 ? -8 10.57 13.922 1 98.81 123 ILE B N 1
ATOM 2206 C CA . ILE B 1 123 ? -7.191 9.477 13.391 1 98.81 123 ILE B CA 1
ATOM 2207 C C . ILE B 1 123 ? -6.402 8.82 14.523 1 98.81 123 ILE B C 1
ATOM 2209 O O . ILE B 1 123 ? -5.633 9.492 15.219 1 98.81 123 ILE B O 1
ATOM 2213 N N . HIS B 1 124 ? -6.59 7.562 14.648 1 98.38 124 HIS B N 1
ATOM 2214 C CA . HIS B 1 124 ? -5.828 6.832 15.656 1 98.38 124 HIS B CA 1
ATOM 2215 C C . HIS B 1 124 ? -4.715 6.012 15.016 1 98.38 124 HIS B C 1
ATOM 2217 O O . HIS B 1 124 ? -3.695 5.734 15.656 1 98.38 124 HIS B O 1
ATOM 2223 N N . SER B 1 125 ? -4.898 5.57 13.797 1 98.75 125 SER B N 1
ATOM 2224 C CA . SER B 1 125 ? -3.869 4.855 13.047 1 98.75 125 SER B CA 1
ATOM 2225 C C . SER B 1 125 ? -3.801 5.34 11.602 1 98.75 125 SER B C 1
ATOM 2227 O O . SER B 1 125 ? -4.832 5.508 10.953 1 98.75 125 SER B O 1
ATOM 2229 N N . PHE B 1 126 ? -2.643 5.66 11.156 1 98.81 126 PHE B N 1
ATOM 2230 C CA . PHE B 1 126 ? -2.369 6.133 9.805 1 98.81 126 PHE B CA 1
ATOM 2231 C C . PHE B 1 126 ? -1.208 5.363 9.188 1 98.81 126 PHE B C 1
ATOM 2233 O O . PHE B 1 126 ? -0.047 5.613 9.516 1 98.81 126 PHE B O 1
ATOM 2240 N N . LYS B 1 127 ? -1.523 4.422 8.219 1 98.81 127 LYS B N 1
ATOM 2241 C CA . LYS B 1 127 ? -0.52 3.545 7.625 1 98.81 127 LYS B CA 1
ATOM 2242 C C . LYS B 1 127 ? -0.399 3.781 6.125 1 98.81 127 LYS B C 1
ATOM 2244 O O . LYS B 1 127 ? -1.397 3.742 5.402 1 98.81 127 LYS B O 1
ATOM 2249 N N . LEU B 1 128 ? 0.8 4.008 5.742 1 98.5 128 LEU B N 1
ATOM 2250 C CA . LEU B 1 128 ? 1.064 4.16 4.316 1 98.5 128 LEU B CA 1
ATOM 2251 C C . LEU B 1 128 ? 1.795 2.939 3.766 1 98.5 128 LEU B C 1
ATOM 2253 O O . LEU B 1 128 ? 2.678 2.389 4.426 1 98.5 128 LEU B O 1
ATOM 2257 N N . TYR B 1 129 ? 1.38 2.523 2.623 1 98.5 129 TYR B N 1
ATOM 2258 C CA . TYR B 1 129 ? 2.041 1.456 1.88 1 98.5 129 TYR B CA 1
ATOM 2259 C C . TYR B 1 129 ? 2.531 1.956 0.527 1 98.5 129 TYR B C 1
ATOM 2261 O O . TYR B 1 129 ? 1.731 2.357 -0.322 1 98.5 129 TYR B O 1
ATOM 2269 N N . CYS B 1 130 ? 3.789 1.908 0.352 1 96.12 130 CYS B N 1
ATOM 2270 C CA . CYS B 1 130 ? 4.441 2.383 -0.864 1 96.12 130 CYS B CA 1
ATOM 2271 C C . CYS B 1 130 ? 5.891 1.92 -0.924 1 96.12 130 CYS B C 1
ATOM 2273 O O . CYS B 1 130 ? 6.418 1.39 0.056 1 96.12 130 CYS B O 1
ATOM 2275 N N . CYS B 1 131 ? 6.434 2.039 -2.094 1 93.81 131 CYS B N 1
ATOM 2276 C CA . CYS B 1 131 ? 7.875 1.896 -2.262 1 93.81 131 CYS B CA 1
ATOM 2277 C C . CYS B 1 131 ? 8.555 3.26 -2.322 1 93.81 131 CYS B C 1
ATOM 2279 O O . CYS B 1 131 ? 8.211 4.094 -3.16 1 93.81 131 CYS B O 1
ATOM 2281 N N . ARG B 1 132 ? 9.555 3.412 -1.519 1 92.19 132 ARG B N 1
ATOM 2282 C CA . ARG B 1 132 ? 10.172 4.73 -1.405 1 92.19 132 ARG B CA 1
ATOM 2283 C C . ARG B 1 132 ? 11.43 4.828 -2.262 1 92.19 132 ARG B C 1
ATOM 2285 O O . ARG B 1 132 ? 12.164 5.809 -2.18 1 92.19 132 ARG B O 1
ATOM 2292 N N . SER B 1 133 ? 11.672 3.918 -3.098 1 88.44 133 SER B N 1
ATOM 2293 C CA . SER B 1 133 ? 12.914 3.863 -3.865 1 88.44 133 SER B CA 1
ATOM 2294 C C . SER B 1 133 ? 13.102 5.125 -4.703 1 88.44 133 SER B C 1
ATOM 2296 O O . SER B 1 133 ? 14.211 5.645 -4.812 1 88.44 133 SER B O 1
ATOM 2298 N N . HIS B 1 134 ? 12 5.598 -5.262 1 90.25 134 HIS B N 1
ATOM 2299 C CA . HIS B 1 134 ? 12.109 6.789 -6.098 1 90.25 134 HIS B CA 1
ATOM 2300 C C . HIS B 1 134 ? 12.453 8.016 -5.262 1 90.25 134 HIS B C 1
ATOM 2302 O O . HIS B 1 134 ? 13.172 8.906 -5.727 1 90.25 134 HIS B O 1
ATOM 2308 N N . PHE B 1 135 ? 11.906 8.102 -4.055 1 91.25 135 PHE B N 1
ATOM 2309 C CA . PHE B 1 135 ? 12.273 9.18 -3.146 1 91.25 135 PHE B CA 1
ATOM 2310 C C . PHE B 1 135 ? 13.766 9.133 -2.83 1 91.25 135 PHE B C 1
ATOM 2312 O O . PHE B 1 135 ? 14.445 10.164 -2.855 1 91.25 135 PHE B O 1
ATOM 2319 N N . VAL B 1 136 ? 14.211 7.965 -2.561 1 87.81 136 VAL B N 1
ATOM 2320 C CA . VAL B 1 136 ? 15.602 7.766 -2.182 1 87.81 136 VAL B CA 1
ATOM 2321 C C . VAL B 1 136 ? 16.516 8.133 -3.35 1 87.81 136 VAL B C 1
ATOM 2323 O O . VAL B 1 136 ? 17.516 8.828 -3.166 1 87.81 136 VAL B O 1
ATOM 2326 N N . TRP B 1 137 ? 16.156 7.715 -4.473 1 88.62 137 TRP B N 1
ATOM 2327 C CA . TRP B 1 137 ? 16.953 8 -5.664 1 88.62 137 TRP B CA 1
ATOM 2328 C C . TRP B 1 137 ? 17.031 9.508 -5.906 1 88.62 137 TRP B C 1
ATOM 2330 O O . TRP B 1 137 ? 18.125 10.047 -6.121 1 88.62 137 TRP B O 1
ATOM 2340 N N . LEU B 1 138 ? 15.953 10.148 -5.859 1 91.5 138 LEU B N 1
ATOM 2341 C CA . LEU B 1 138 ? 15.914 11.586 -6.109 1 91.5 138 LEU B CA 1
ATOM 2342 C C . LEU B 1 138 ? 16.688 12.344 -5.031 1 91.5 138 LEU B C 1
ATOM 2344 O O . LEU B 1 138 ? 17.359 13.328 -5.324 1 91.5 138 LEU B O 1
ATOM 2348 N N . THR B 1 139 ? 16.562 11.922 -3.85 1 90.25 139 THR B N 1
ATOM 2349 C CA . THR B 1 139 ? 17.297 12.547 -2.758 1 90.25 139 THR B CA 1
ATOM 2350 C C . THR B 1 139 ? 18.797 12.375 -2.967 1 90.25 139 THR B C 1
ATOM 2352 O O . THR B 1 139 ? 19.578 13.32 -2.756 1 90.25 139 THR B O 1
ATOM 2355 N N . GLN B 1 140 ? 19.141 11.164 -3.354 1 87.06 140 GLN B N 1
ATOM 2356 C CA . GLN B 1 140 ? 20.547 10.906 -3.635 1 87.06 140 GLN B CA 1
ATOM 2357 C C . GLN B 1 140 ? 21.047 11.797 -4.766 1 87.06 140 GLN B C 1
ATOM 2359 O O . GLN B 1 140 ? 22.172 12.312 -4.707 1 87.06 140 GLN B O 1
ATOM 2364 N N . GLN B 1 141 ? 20.328 11.953 -5.746 1 87.5 141 GLN B N 1
ATOM 2365 C CA . GLN B 1 141 ? 20.703 12.828 -6.859 1 87.5 141 GLN B CA 1
ATOM 2366 C C . GLN B 1 141 ? 20.891 14.266 -6.391 1 87.5 141 GLN B C 1
ATOM 2368 O O . GLN B 1 141 ? 21.812 14.953 -6.84 1 87.5 141 GLN B O 1
ATOM 2373 N N . ALA B 1 142 ? 20.094 14.68 -5.52 1 88.81 142 ALA B N 1
ATOM 2374 C CA . ALA B 1 142 ? 20.109 16.062 -5.059 1 88.81 142 ALA B CA 1
ATOM 2375 C C . ALA B 1 142 ? 21.234 16.312 -4.066 1 88.81 142 ALA B C 1
ATOM 2377 O O . ALA B 1 142 ? 21.812 17.406 -4.027 1 88.81 142 ALA B O 1
ATOM 2378 N N . THR B 1 143 ? 21.5 15.297 -3.219 1 87.56 143 THR B N 1
ATOM 2379 C CA . THR B 1 143 ? 22.391 15.547 -2.094 1 87.56 143 THR B CA 1
ATOM 2380 C C . THR B 1 143 ? 23.75 14.867 -2.314 1 87.56 143 THR B C 1
ATOM 2382 O O . THR B 1 143 ? 24.719 15.188 -1.633 1 87.56 143 THR B O 1
ATOM 2385 N N . GLY B 1 144 ? 23.75 13.906 -3.176 1 80.44 144 GLY B N 1
ATOM 2386 C CA . GLY B 1 144 ? 24.938 13.094 -3.348 1 80.44 144 GLY B CA 1
ATOM 2387 C C . GLY B 1 144 ? 25.078 12.016 -2.295 1 80.44 144 GLY B C 1
ATOM 2388 O O . GLY B 1 144 ? 26.031 11.234 -2.32 1 80.44 144 GLY B O 1
ATOM 2389 N N . GLU B 1 145 ? 24.156 12.07 -1.271 1 70.81 145 GLU B N 1
ATOM 2390 C CA . GLU B 1 145 ? 24.188 11.109 -0.171 1 70.81 145 GLU B CA 1
ATOM 2391 C C . GLU B 1 145 ? 23.109 10.039 -0.342 1 70.81 145 GLU B C 1
ATOM 2393 O O . GLU B 1 145 ? 22.031 10.312 -0.854 1 70.81 145 GLU B O 1
ATOM 2398 N N . GLY B 1 146 ? 23.391 8.789 -0.124 1 63.19 146 GLY B N 1
ATOM 2399 C CA . GLY B 1 146 ? 22.344 7.797 -0.131 1 63.19 146 GLY B CA 1
ATOM 2400 C C . GLY B 1 146 ? 22.844 6.379 -0.294 1 63.19 146 GLY B C 1
ATOM 2401 O O . GLY B 1 146 ? 24.047 6.164 -0.499 1 63.19 146 GLY B O 1
ATOM 2402 N N . SER B 1 147 ? 22.016 5.52 0.262 1 56.28 147 SER B N 1
ATOM 2403 C CA . SER B 1 147 ? 22.328 4.094 0.257 1 56.28 147 SER B CA 1
ATOM 2404 C C . SER B 1 147 ? 22.844 3.646 -1.102 1 56.28 147 SER B C 1
ATOM 2406 O O . SER B 1 147 ? 23.562 2.646 -1.197 1 56.28 147 SER B O 1
ATOM 2408 N N . TYR B 1 148 ? 22.453 4.508 -2.104 1 49.19 148 TYR B N 1
ATOM 2409 C CA . TYR B 1 148 ? 22.906 4.133 -3.438 1 49.19 148 TYR B CA 1
ATOM 2410 C C . TYR B 1 148 ? 24.219 4.824 -3.787 1 49.19 148 TYR B C 1
ATOM 2412 O O . TYR B 1 148 ? 24.703 4.73 -4.918 1 49.19 148 TYR B O 1
ATOM 2420 N N . LYS B 1 149 ? 24.625 5.73 -2.977 1 44.59 149 LYS B N 1
ATOM 2421 C CA . LYS B 1 149 ? 25.844 6.484 -3.248 1 44.59 149 LYS B CA 1
ATOM 2422 C C . LYS B 1 149 ? 26.953 5.562 -3.721 1 44.59 149 LYS B C 1
ATOM 2424 O O . LYS B 1 149 ? 27.766 5.945 -4.566 1 44.59 149 LYS B O 1
ATOM 2429 N N . ASP B 1 150 ? 27.172 4.613 -3.055 1 38.44 150 ASP B N 1
ATOM 2430 C CA . ASP B 1 150 ? 28.297 3.771 -3.451 1 38.44 150 ASP B CA 1
ATOM 2431 C C . ASP B 1 150 ? 27.922 2.855 -4.613 1 38.44 150 ASP B C 1
ATOM 2433 O O . ASP B 1 150 ? 28.688 1.954 -4.973 1 38.44 150 ASP B O 1
ATOM 2437 N N . LEU B 1 151 ? 26.797 2.867 -5.02 1 35.53 151 LEU B N 1
ATOM 2438 C CA . LEU B 1 151 ? 26.516 2.15 -6.258 1 35.53 151 LEU B CA 1
ATOM 2439 C C . LEU B 1 151 ? 26.969 2.959 -7.469 1 35.53 151 LEU B C 1
ATOM 2441 O O . LEU B 1 151 ? 26.516 4.086 -7.68 1 35.53 151 LEU B O 1
ATOM 2445 N N . THR B 1 152 ? 28.188 3.154 -7.672 1 27.95 152 THR B N 1
ATOM 2446 C CA . THR B 1 152 ? 28.734 3.602 -8.953 1 27.95 152 THR B CA 1
ATOM 2447 C C . THR B 1 152 ? 27.891 3.078 -10.109 1 27.95 152 THR B C 1
ATOM 2449 O O . THR B 1 152 ? 27.688 1.869 -10.242 1 27.95 152 THR B O 1
ATOM 2452 N N . VAL B 1 153 ? 27.109 3.848 -10.641 1 25.8 153 VAL B N 1
ATOM 2453 C CA . VAL B 1 153 ? 26.672 3.555 -12 1 25.8 153 VAL B CA 1
ATOM 2454 C C . VAL B 1 153 ? 27.891 3.447 -12.914 1 25.8 153 VAL B C 1
ATOM 2456 O O . VAL B 1 153 ? 28.797 4.289 -12.859 1 25.8 153 VAL B O 1
#

Sequence (306 aa):
MAYLTTLEARLDAVYSALETLGPDSLAEDFVNFASFFSEDCIAYLRGMRDHKTPAFGRQGLIHDLQNLLQSQHLKKRRVISQVANEQGGQIFSEMENQYIVHSEILDPFHKTAVVSFNREGLIHSFKLYCCRSHFVWLTQQATGEGSYKDLTVMAYLTTLEARLDAVYSALETLGPDSLAEDFVNFASFFSEDCIAYLRGMRDHKTPAFGRQGLIHDLQNLLQSQHLKKRRVISQVANEQGGQIFSEMENQYIVHSEILDPFHKTAVVSFNREGLIHSFKLYCCRSHFVWLTQQATGEGSYKDLTV

Organism: Gibberella zeae (strain ATCC MYA-4620 / CBS 123657 / FGSC 9075 / NRRL 31084 / PH-1) (NCBI:txid229533)

=== Feature glossary ===
The record interleaves many kinds of information about one protein. Here is each kind framed as the question it answers.

Q: What are the backbone torsion angles?
A: φ (phi) and ψ (psi) are the two rotatable backbone dihedrals per residue: φ is the C(i-1)–N–Cα–C torsion, ψ is the N–Cα–C–N(i+1) torsion, both in degrees on (−180°, 180°]. α-helical residues cluster near (−60°, −45°); β-strand residues near (−120°, +130°). A Ramachandran plot is simply a scatter of (φ, ψ) for every residue.

Q: What is the amino-acid chain?
A: This is the polypeptide sequence — one letter per residue, N-terminus first. Length ranges from a few dozen residues for small domains to over a thousand for large multi-domain proteins.

Q: How mobile is each atom in the crystal?
A: For experimental (PDB) structures, the B-factor (temperature factor) quantifies the positional spread of each atom in the crystal — a combination of thermal vibration and static disorder — in units of Å². High B-factors mark flexible loops or poorly resolved regions; low B-factors mark the rigid, well-ordered core.

Q: Are the domains correctly placed relative to each other?
A: Predicted Aligned Error (PAE) is an AlphaFold confidence matrix: entry (i, j) is the expected error in the position of residue j, in ångströms, when the prediction is superimposed on the true structure at residue i. Low PAE within a block of residues means that block is internally rigid and well-predicted; high PAE between two blocks means their relative placement is uncertain even if each block individually is confident.

Q: How confident is the AlphaFold model at each residue?
A: pLDDT is the predicted lDDT-Cα score: AlphaFold's confidence that the local environment of each residue (all inter-atomic distances within 15 Å) is correctly placed. It is a per-residue number between 0 and 100, with higher meaning more reliable.

Q: What family and function is it annotated with?
A: Functional annotations link the protein to curated databases. InterPro entries identify conserved domains and families by matching the sequence against member-database signatures (Pfam, PROSITE, CDD, …). Gene Ontology (GO) terms describe molecular function, biological process, and cellular component in a controlled vocabulary. CATH places the structure in a hierarchical fold classification (Class/Architecture/Topology/Homologous-superfamily). The organism is the source species.

Q: How big and how compact is the whole molecule?
A: Three whole-structure scalars: the radius of gyration (RMS distance of Cα from centroid, in Å), the count of Cα–Cα contacts (pairs closer than 8 Å and separated by more than four residues in sequence — i.e. tertiary, not local, contacts), and the bounding-box dimensions. Together they distinguish compact globular folds from extended fibres or disordered chains.

Q: What known structures does this most resemble?
A: The Foldseek neighbor list gives the closest experimentally determined structures in the PDB, ranked by structural alignment. TM-score near 1 means near-identical fold; near 0.3 means only rough topology match. This is how one finds what a novel AlphaFold prediction most resembles in the solved-structure universe.

Q: Which residues are buried vs exposed?
A: SASA measures how much of the protein is reachable by solvent. It is computed by rolling a water-sized probe over the atomic surface and summing the exposed area (Å²). Per-residue SASA distinguishes core (buried, low SASA) from surface (exposed, high SASA) residues; total SASA is a whole-molecule size measure.

Q: Which residues are in helices, strands, or loops?
A: Eight-state secondary structure (DSSP): H is the canonical α-helix, G the tighter 3₁₀-helix, I the wider π-helix; E/B are β-structure, T and S are turns and bends, and '-' is everything else. DSSP derives these from the pattern of main-chain N–H···O=C hydrogen bonds, not from the sequence.

Q: Where is each backbone atom in 3D?
A: Structure coordinates are given as an mmCIF _atom_site loop: one row per atom with element, residue name, chain id, sequence number, and x/y/z position in Å. Only the four main-chain atoms per residue are included here; side chains are omitted to keep the record compact.

Q: What if only a Cα trace is available?
A: Three-state secondary structure (P-SEA) collapses the eight DSSP classes into helix (a), strand (b), and coil (c). P-SEA assigns these from Cα geometry alone — distances and angles — without requiring backbone oxygens, so it works on any Cα trace.

Q: What do the rendered images show?
A: The six renders are orthographic views along the three Cartesian axes in both directions. Representation (cartoon, sticks, or surface) and color scheme (sequence-rainbow or by-chain) vary across proteins so the training set covers all the common visualization conventions.

Q: What does the local fold look like, residue by residue?
A: Foldseek's 3Di representation compresses backbone geometry into a per-residue letter drawn from a learned twenty-state alphabet. It captures the tertiary interaction pattern around each residue — which residues are packed against it in space, regardless of where they are in sequence.

Q: What do the diagnostic plots show?
A: The contact map is a binary N×N matrix image: pixel (i, j) is dark where Cα_i and Cα_j are within 8 Å and |i−j|>4. Because the |i−j|>4 filter removes local helical contacts, off-diagonal stripes parallel to the main diagonal indicate parallel β-sheets; stripes perpendicular to it indicate antiparallel β-sheets. The Ramachandran plot scatters every residue's (φ, ψ) pair against the sterically allowed regions. The PAE heatmap renders the predicted-aligned-error matrix.